Protein AF-A0A6I1R1Z0-F1 (afdb_monomer)

Secondary structure (DSSP, 8-state):
-HHHHHHHHHHHHHHHHHHHHHHHHHHHTS---HHHHHHHHHHHHHHHHHHHHHHHHHHHHHGGGBTTTB-HHHHHHHHHHHHHHHHHHHHHHHHHHHHHTS---GGGS---HHHHHHHHHHHHH-HHHHHHHH--SPPPHHHHT--TTHHHHHHHHHHHTTHHHHHHHHHTS-SSHHHHHHHHHHHHHHHHHHHHTTHHHHHHHHH--SHHHHHHHHHHHHHHHHHHHHHHHHHTT--S-HHHHHHHHHHHHTTSTT-

Sequence (259 aa):
MANRYILQLTQLASAYRAAEARVVGAFFAVPRQKKEHLRWLKAQGFKEYSAIKPILDALTQLYPSIDNGIDRHEYTELTDKLADETKHARLVMDLVQEISGKKITPRDLTWLPQDRKLAKVRAAYSKSYAGLLHGSEKVTSREIRRKDETLERAAITLTEGGGGALYQVCSRLKKRGMDAKIAGVFEEILRDEMEHKDSGARLLASLIEDDTSFRRAAQIVCEISGQRLRMRNEQFGFPLSEAEMKSLDKRARQSVTGL

Structure (mmCIF, N/CA/C/O backbone):
data_AF-A0A6I1R1Z0-F1
#
_entry.id   AF-A0A6I1R1Z0-F1
#
loop_
_atom_site.group_PDB
_atom_site.id
_atom_site.type_symbol
_atom_site.label_atom_id
_atom_site.label_alt_id
_atom_site.label_comp_id
_atom_site.label_asym_id
_atom_site.label_entity_id
_atom_site.label_seq_id
_atom_site.pdbx_PDB_ins_code
_atom_site.Cartn_x
_atom_site.Cartn_y
_atom_site.Cartn_z
_atom_site.occupancy
_atom_site.B_iso_or_equiv
_atom_site.auth_seq_id
_atom_site.auth_comp_id
_atom_site.auth_asym_id
_atom_site.auth_atom_id
_atom_site.pdbx_PDB_model_num
ATOM 1 N N . MET A 1 1 ? 5.342 -18.110 -24.586 1.00 50.94 1 MET A N 1
ATOM 2 C CA . MET A 1 1 ? 5.887 -18.382 -23.235 1.00 50.94 1 MET A CA 1
ATOM 3 C C . MET A 1 1 ? 5.619 -17.243 -22.247 1.00 50.94 1 MET A C 1
ATOM 5 O O . MET A 1 1 ? 5.171 -17.558 -21.153 1.00 50.94 1 MET A O 1
ATOM 9 N N . ALA A 1 2 ? 5.748 -15.963 -22.637 1.00 57.62 2 ALA A N 1
ATOM 10 C CA . ALA A 1 2 ? 5.468 -14.784 -21.790 1.00 57.62 2 ALA A CA 1
ATOM 11 C C . ALA A 1 2 ? 4.149 -14.837 -20.981 1.00 57.62 2 ALA A C 1
ATOM 13 O O . ALA A 1 2 ? 4.127 -14.496 -19.802 1.00 57.62 2 ALA A O 1
ATOM 14 N N . ASN A 1 3 ? 3.062 -15.360 -21.563 1.00 74.31 3 ASN A N 1
ATOM 15 C CA . ASN A 1 3 ? 1.767 -15.461 -20.876 1.00 74.31 3 ASN A CA 1
ATOM 16 C C . ASN A 1 3 ? 1.821 -16.357 -19.613 1.00 74.31 3 ASN A C 1
ATOM 18 O O . ASN A 1 3 ? 1.209 -16.044 -18.597 1.00 74.31 3 ASN A O 1
ATOM 22 N N . ARG A 1 4 ? 2.628 -17.431 -19.609 1.00 88.62 4 ARG A N 1
ATOM 23 C CA . ARG A 1 4 ? 2.736 -18.329 -18.444 1.00 88.62 4 ARG A CA 1
ATOM 24 C C . ARG A 1 4 ? 3.414 -17.649 -17.253 1.00 88.62 4 ARG A C 1
ATOM 26 O O . ARG A 1 4 ? 2.917 -17.772 -16.136 1.00 88.62 4 ARG A O 1
ATOM 33 N N . TYR A 1 5 ? 4.516 -16.936 -17.482 1.00 90.94 5 TYR A N 1
ATOM 34 C CA . TYR A 1 5 ? 5.259 -16.268 -16.411 1.00 90.94 5 TYR A CA 1
ATOM 35 C C . TYR A 1 5 ? 4.420 -15.195 -15.718 1.00 90.94 5 TYR A C 1
ATOM 37 O O . TYR A 1 5 ? 4.387 -15.122 -14.491 1.00 90.94 5 TYR A O 1
ATOM 45 N N . ILE A 1 6 ? 3.671 -14.406 -16.490 1.00 89.94 6 ILE A N 1
ATOM 46 C CA . ILE A 1 6 ? 2.805 -13.358 -15.939 1.00 89.94 6 ILE A CA 1
ATOM 47 C C . ILE A 1 6 ? 1.625 -13.939 -15.173 1.00 89.94 6 ILE A C 1
ATOM 49 O O . ILE A 1 6 ? 1.296 -13.432 -14.098 1.00 89.94 6 ILE A O 1
ATOM 53 N N . LEU A 1 7 ? 1.027 -15.030 -15.659 1.00 89.62 7 LEU A N 1
ATOM 54 C CA . LEU A 1 7 ? 0.000 -15.752 -14.909 1.00 89.62 7 LEU A CA 1
ATOM 55 C C . LEU A 1 7 ? 0.541 -16.239 -13.561 1.00 89.62 7 LEU A C 1
ATOM 57 O O . LEU A 1 7 ? -0.107 -16.032 -12.537 1.00 89.62 7 LEU A O 1
ATOM 61 N N . GLN A 1 8 ? 1.751 -16.803 -13.538 1.00 93.25 8 GLN A N 1
ATOM 62 C CA . GLN A 1 8 ? 2.404 -17.245 -12.306 1.00 93.25 8 GLN A CA 1
ATOM 63 C C . GLN A 1 8 ? 2.698 -16.076 -11.351 1.00 93.25 8 GLN A C 1
ATOM 65 O O . GLN A 1 8 ? 2.354 -16.149 -10.174 1.00 93.25 8 GLN A O 1
ATOM 70 N N . LEU A 1 9 ? 3.258 -14.962 -11.830 1.00 91.81 9 LEU A N 1
ATOM 71 C CA . LEU A 1 9 ? 3.506 -13.782 -10.989 1.00 91.81 9 LEU A CA 1
ATOM 72 C C . LEU A 1 9 ? 2.213 -13.165 -10.447 1.00 91.81 9 LEU A C 1
ATOM 74 O O . LEU A 1 9 ? 2.140 -12.778 -9.279 1.00 91.81 9 LEU A O 1
ATOM 78 N N . THR A 1 10 ? 1.166 -13.119 -11.267 1.00 89.88 10 THR A N 1
ATOM 79 C CA . THR A 1 10 ? -0.152 -12.625 -10.858 1.00 89.88 10 THR A CA 1
ATOM 80 C C . THR A 1 10 ? -0.787 -13.551 -9.825 1.00 89.88 10 THR A C 1
ATOM 82 O O . THR A 1 10 ? -1.379 -13.070 -8.855 1.00 89.88 10 THR A O 1
ATOM 85 N N . GLN A 1 11 ? -0.631 -14.869 -9.986 1.00 92.31 11 GLN A N 1
ATOM 86 C CA . GLN A 1 11 ? -1.062 -15.876 -9.018 1.00 92.31 11 GLN A CA 1
ATOM 87 C C . GLN A 1 11 ? -0.324 -15.718 -7.685 1.00 92.31 11 GLN A C 1
ATOM 89 O O . GLN A 1 11 ? -0.978 -15.671 -6.643 1.00 92.31 11 GLN A O 1
ATOM 94 N N . LEU A 1 12 ? 0.999 -15.542 -7.717 1.00 93.50 12 LEU A N 1
ATOM 95 C CA . LEU A 1 12 ? 1.820 -15.283 -6.535 1.00 93.50 12 LEU A CA 1
ATOM 96 C C . LEU A 1 12 ? 1.362 -14.017 -5.799 1.00 93.50 12 LEU A C 1
ATOM 98 O O . LEU A 1 12 ? 1.065 -14.057 -4.602 1.00 93.50 12 LEU A O 1
ATOM 102 N N . ALA A 1 13 ? 1.226 -12.900 -6.519 1.00 91.56 13 ALA A N 1
ATOM 103 C CA . ALA A 1 13 ? 0.734 -11.645 -5.956 1.00 91.56 13 ALA A CA 1
ATOM 104 C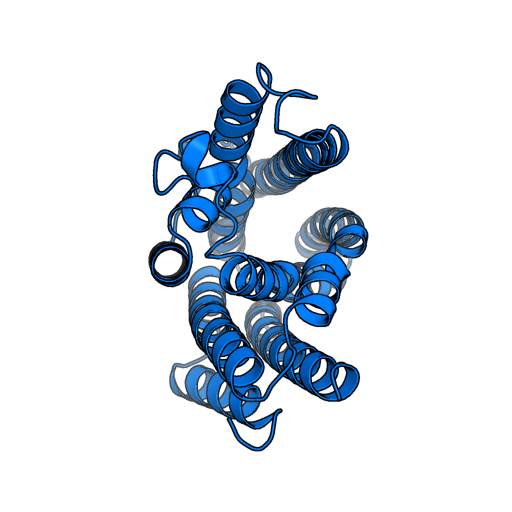 C . ALA A 1 13 ? -0.690 -11.799 -5.387 1.00 91.56 13 ALA A C 1
ATOM 106 O O . ALA A 1 13 ? -1.009 -11.252 -4.330 1.00 91.56 13 ALA A O 1
ATOM 107 N N . SER A 1 14 ? -1.550 -12.580 -6.048 1.00 91.25 14 SER A N 1
ATOM 108 C CA . SER A 1 14 ? -2.904 -12.882 -5.575 1.00 91.25 14 SER A CA 1
ATOM 109 C C . SER A 1 14 ? -2.908 -13.708 -4.288 1.00 91.25 14 SER A C 1
ATOM 111 O O . SER A 1 14 ? -3.676 -13.414 -3.371 1.00 91.25 14 SER A O 1
ATOM 113 N N . ALA A 1 15 ? -2.019 -14.695 -4.172 1.00 94.56 15 ALA A N 1
ATOM 114 C CA . ALA A 1 15 ? -1.889 -15.507 -2.969 1.00 94.56 15 ALA A CA 1
ATOM 115 C C . ALA A 1 15 ? -1.450 -14.661 -1.761 1.00 94.56 15 ALA A C 1
ATOM 117 O O . ALA A 1 15 ? -2.007 -14.798 -0.669 1.00 94.56 15 ALA A O 1
ATOM 118 N N . TYR A 1 16 ? -0.531 -13.714 -1.968 1.00 95.12 16 TYR A N 1
ATOM 119 C CA . TYR A 1 16 ? -0.166 -12.739 -0.940 1.00 95.12 16 TYR A CA 1
ATOM 120 C C . TYR A 1 16 ? -1.303 -11.770 -0.595 1.00 95.12 16 TYR A C 1
ATOM 122 O O . TYR A 1 16 ? -1.525 -11.495 0.584 1.00 95.12 16 TYR A O 1
ATOM 130 N N . ARG A 1 17 ? -2.088 -11.310 -1.580 1.00 92.00 17 ARG A N 1
ATOM 131 C CA . ARG A 1 17 ? -3.303 -10.514 -1.319 1.00 92.00 17 ARG A CA 1
ATOM 132 C C . ARG A 1 17 ? -4.306 -11.272 -0.454 1.00 92.00 17 ARG A C 1
ATOM 134 O O . ARG A 1 17 ? -4.851 -10.704 0.489 1.00 92.00 17 ARG A O 1
ATOM 141 N N . ALA A 1 18 ? -4.518 -12.558 -0.724 1.00 94.12 18 ALA A N 1
ATOM 142 C CA . ALA A 1 18 ? -5.378 -13.403 0.099 1.00 94.12 18 ALA A CA 1
ATOM 143 C C . ALA A 1 18 ? -4.826 -13.568 1.528 1.00 94.12 18 ALA A C 1
ATOM 145 O O . ALA A 1 18 ? -5.594 -13.561 2.492 1.00 94.12 18 ALA A O 1
ATOM 146 N N . ALA A 1 19 ? -3.502 -13.664 1.687 1.00 96.12 19 ALA A N 1
ATOM 147 C CA . ALA A 1 19 ? -2.863 -13.686 3.000 1.00 96.12 19 ALA A CA 1
ATOM 148 C C . ALA A 1 19 ? -3.053 -12.369 3.773 1.00 96.12 19 ALA A C 1
ATOM 150 O O . ALA A 1 19 ? -3.416 -12.407 4.949 1.00 96.12 19 ALA A O 1
ATOM 151 N N . GLU A 1 20 ? -2.886 -11.211 3.125 1.00 95.75 20 GLU A N 1
ATOM 152 C CA . GLU A 1 20 ? -3.187 -9.908 3.735 1.00 95.75 20 GLU A CA 1
ATOM 153 C C . GLU A 1 20 ? -4.663 -9.805 4.135 1.00 95.75 20 GLU A C 1
ATOM 155 O O . GLU A 1 20 ? -4.965 -9.386 5.252 1.00 95.75 20 GLU A O 1
ATOM 160 N N . ALA A 1 21 ? -5.586 -10.246 3.276 1.00 95.62 21 ALA A N 1
ATOM 161 C CA . ALA A 1 21 ? -7.015 -10.240 3.581 1.00 95.62 21 ALA A CA 1
ATOM 162 C C . ALA A 1 21 ? -7.342 -11.066 4.835 1.00 95.62 21 ALA A C 1
ATOM 164 O O . ALA A 1 21 ? -8.212 -10.677 5.612 1.00 95.62 21 ALA A O 1
ATOM 165 N N . ARG A 1 22 ? -6.616 -12.166 5.089 1.00 97.31 22 ARG A N 1
ATOM 166 C CA . ARG A 1 22 ? -6.766 -12.945 6.329 1.00 97.31 22 ARG A CA 1
ATOM 167 C C . ARG A 1 22 ? -6.326 -12.181 7.573 1.00 97.31 22 ARG A C 1
ATOM 169 O O . ARG A 1 22 ? -6.989 -12.304 8.597 1.00 97.31 22 ARG A O 1
ATOM 176 N N . VAL A 1 23 ? -5.258 -11.388 7.491 1.00 97.56 23 VAL A N 1
ATOM 177 C CA . VAL A 1 23 ? -4.824 -10.518 8.597 1.00 97.56 23 VAL A CA 1
ATOM 178 C C . VAL A 1 23 ? -5.903 -9.483 8.912 1.00 97.56 23 VAL A C 1
ATOM 180 O O . VAL A 1 23 ? -6.312 -9.342 10.063 1.00 97.56 23 VAL A O 1
ATOM 183 N N . VAL A 1 24 ? -6.397 -8.785 7.884 1.00 96.75 24 VAL A N 1
ATOM 184 C CA . VAL A 1 24 ? -7.434 -7.755 8.049 1.00 96.75 24 VAL A CA 1
ATOM 185 C C . VAL A 1 24 ? -8.727 -8.383 8.572 1.00 96.75 24 VAL A C 1
ATOM 187 O O . VAL A 1 24 ? -9.306 -7.898 9.540 1.00 96.75 24 VAL A O 1
ATOM 190 N N . GLY A 1 25 ? -9.145 -9.513 7.999 1.00 96.75 25 GLY A N 1
ATOM 191 C CA . GLY A 1 25 ? -10.322 -10.258 8.440 1.00 96.75 25 GLY A CA 1
ATOM 192 C C . GLY A 1 25 ? -10.234 -10.703 9.901 1.00 96.75 25 GLY A C 1
ATOM 193 O O . GLY A 1 25 ? -11.203 -10.547 10.636 1.00 96.75 25 GLY A O 1
ATOM 194 N N . ALA A 1 26 ? -9.071 -11.177 10.358 1.00 97.69 26 ALA A N 1
ATOM 195 C CA . ALA A 1 26 ? -8.864 -11.564 11.755 1.00 97.69 26 ALA A CA 1
ATOM 196 C C . ALA A 1 26 ? -9.005 -10.383 12.731 1.00 97.69 26 ALA A C 1
ATOM 198 O O . ALA A 1 26 ? -9.503 -10.553 13.844 1.00 97.69 26 ALA A O 1
ATOM 199 N N . PHE A 1 27 ? -8.629 -9.168 12.318 1.00 97.12 27 PHE A N 1
ATOM 200 C CA . PHE A 1 27 ? -8.877 -7.977 13.127 1.00 97.12 27 PHE A CA 1
ATOM 201 C C . PHE A 1 27 ? -10.377 -7.708 13.302 1.00 97.12 27 PHE A C 1
ATOM 203 O O . PHE A 1 27 ? -10.825 -7.541 14.435 1.00 97.12 27 PHE A O 1
ATOM 210 N N . PHE A 1 28 ? -11.146 -7.713 12.210 1.00 96.00 28 PHE A N 1
ATOM 211 C CA . PHE A 1 28 ? -12.586 -7.411 12.219 1.00 96.00 28 PHE A CA 1
ATOM 212 C C . PHE A 1 28 ? -13.483 -8.590 12.638 1.00 96.00 28 PHE A C 1
ATOM 214 O O . PHE A 1 28 ? -14.689 -8.415 12.799 1.00 96.00 28 PHE A O 1
ATOM 221 N N . ALA A 1 29 ? -12.923 -9.787 12.838 1.00 95.69 29 ALA A N 1
ATOM 222 C CA . ALA A 1 29 ? -13.666 -10.963 13.297 1.00 95.69 29 ALA A CA 1
ATOM 223 C C . ALA A 1 29 ? -14.165 -10.845 14.749 1.00 95.69 29 ALA A C 1
ATOM 225 O O . ALA A 1 29 ? -15.071 -11.574 15.151 1.00 95.69 29 ALA A O 1
ATOM 226 N N . VAL A 1 30 ? -13.588 -9.934 15.534 1.00 93.12 30 VAL A N 1
ATOM 227 C CA . VAL A 1 30 ? -13.972 -9.669 16.924 1.00 93.12 30 VAL A CA 1
ATOM 228 C C . VAL A 1 30 ? -14.274 -8.181 17.115 1.00 93.12 30 VAL A C 1
ATOM 230 O O . VAL A 1 30 ? -13.727 -7.358 16.379 1.00 93.12 30 VAL A O 1
ATOM 233 N N . PRO A 1 31 ? -15.113 -7.801 18.095 1.00 91.50 31 PRO A N 1
ATOM 234 C CA . PRO A 1 31 ? -15.331 -6.398 18.429 1.00 91.50 31 PRO A CA 1
ATOM 235 C C . PRO A 1 31 ? -14.023 -5.696 18.806 1.00 91.50 31 PRO A C 1
ATOM 237 O O . PRO A 1 31 ? -13.202 -6.245 19.543 1.00 91.50 31 PRO A O 1
ATOM 240 N N . ARG A 1 32 ? -13.848 -4.463 18.328 1.00 93.56 32 ARG A N 1
ATOM 241 C CA . ARG A 1 32 ? -12.641 -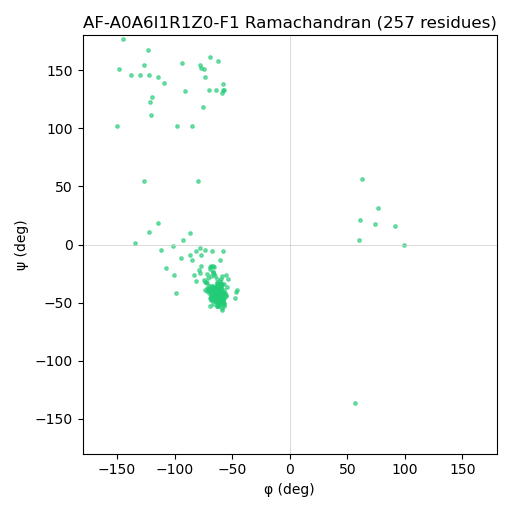3.660 18.547 1.00 93.56 32 ARG A CA 1
ATOM 242 C C . ARG A 1 32 ? -12.974 -2.343 19.218 1.00 93.56 32 ARG A C 1
ATOM 244 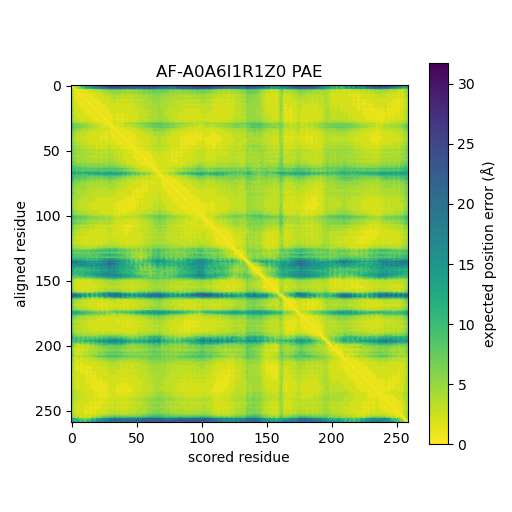O O . ARG A 1 32 ? -14.018 -1.735 18.987 1.00 93.56 32 ARG A O 1
ATOM 251 N N . GLN A 1 33 ? -12.062 -1.885 20.062 1.00 93.75 33 GLN A N 1
ATOM 252 C CA . GLN A 1 33 ? -12.173 -0.585 20.699 1.00 93.75 33 GLN A CA 1
ATOM 253 C C . GLN A 1 33 ? -11.794 0.520 19.712 1.00 93.75 33 GLN A C 1
ATOM 255 O O . GLN A 1 33 ? -10.910 0.366 18.868 1.00 93.75 33 GLN A O 1
ATOM 260 N N . LYS A 1 34 ? -12.373 1.708 19.902 1.00 94.94 34 LYS A N 1
ATOM 261 C CA . LYS A 1 34 ? -12.040 2.922 19.138 1.00 94.94 34 LYS A CA 1
ATOM 262 C C . LYS A 1 34 ? -10.525 3.165 19.015 1.00 94.94 34 LYS A C 1
ATOM 264 O O . LYS A 1 34 ? -10.045 3.521 17.943 1.00 94.94 34 LYS A O 1
ATOM 269 N N . LYS A 1 35 ? -9.758 2.947 20.091 1.00 96.06 35 LYS A N 1
ATOM 270 C CA . LYS A 1 35 ? -8.293 3.129 20.096 1.00 96.06 35 LYS A CA 1
ATOM 271 C C . LYS A 1 35 ? -7.562 2.178 19.137 1.00 96.06 35 LYS A C 1
ATOM 273 O O . LYS A 1 35 ? -6.551 2.561 18.557 1.00 96.06 35 LYS A O 1
ATOM 278 N N . GLU A 1 36 ? -8.080 0.964 18.958 1.00 96.38 36 GLU A N 1
ATOM 279 C CA . GLU A 1 36 ? -7.510 -0.030 18.046 1.00 96.38 36 GLU A CA 1
ATOM 280 C C . GLU A 1 36 ? -7.760 0.378 16.593 1.00 96.38 36 GLU A C 1
ATOM 282 O O . GLU A 1 36 ? -6.841 0.303 15.781 1.00 96.38 36 GLU A O 1
ATOM 287 N N . HIS A 1 37 ? -8.950 0.909 16.283 1.00 96.94 37 HIS A N 1
ATOM 288 C CA . HIS A 1 37 ? -9.226 1.471 14.959 1.00 96.94 37 HIS A CA 1
ATOM 289 C C . HIS A 1 37 ? -8.332 2.670 14.639 1.00 96.94 37 HIS A C 1
ATOM 291 O O . HIS A 1 37 ? -7.725 2.737 13.573 1.00 96.94 37 HIS A O 1
ATOM 297 N N . LEU A 1 38 ? -8.186 3.594 15.592 1.00 97.75 38 LEU A N 1
ATOM 298 C CA . LEU A 1 38 ? -7.332 4.768 15.417 1.00 97.75 38 LEU A CA 1
ATOM 299 C C . LEU A 1 38 ? -5.864 4.399 15.165 1.00 97.75 38 LEU A C 1
ATOM 301 O O . LEU A 1 38 ? -5.207 5.078 14.382 1.00 97.75 38 LEU A O 1
ATOM 305 N N . ARG A 1 39 ? -5.346 3.330 15.786 1.00 97.69 39 ARG A N 1
ATOM 306 C CA . ARG A 1 39 ? -3.966 2.866 15.562 1.00 97.69 39 ARG A CA 1
ATOM 307 C C . ARG A 1 39 ? -3.718 2.531 14.092 1.00 97.69 39 ARG A C 1
ATOM 309 O O . ARG A 1 39 ? -2.790 3.071 13.493 1.00 97.69 39 ARG A O 1
ATOM 316 N N . TRP A 1 40 ? -4.519 1.634 13.521 1.00 97.62 40 TRP A N 1
ATOM 317 C CA . TRP A 1 40 ? -4.269 1.154 12.162 1.00 97.62 40 TRP A CA 1
ATOM 318 C C . TRP A 1 40 ? -4.626 2.207 11.109 1.00 97.62 40 TRP A C 1
ATOM 320 O O . TRP A 1 40 ? -3.943 2.284 10.088 1.00 97.62 40 TRP A O 1
ATOM 330 N N . LEU A 1 41 ? -5.634 3.051 11.373 1.00 97.88 41 LEU A N 1
ATOM 331 C CA . LEU A 1 41 ? -6.014 4.162 10.498 1.00 97.88 41 LEU A CA 1
ATOM 332 C C . LEU A 1 41 ? -4.938 5.248 10.450 1.00 97.88 41 LEU A C 1
ATOM 334 O O . LEU A 1 41 ? -4.620 5.727 9.372 1.00 97.88 41 LEU A O 1
ATOM 338 N N . LYS A 1 42 ? -4.310 5.597 11.581 1.00 98.19 42 LYS A N 1
ATOM 339 C CA . LYS A 1 42 ? -3.163 6.525 11.596 1.00 98.19 42 LYS A CA 1
ATOM 340 C C . LYS A 1 42 ? -1.964 5.987 10.826 1.00 98.19 42 LYS A C 1
ATOM 342 O O . LYS A 1 42 ? -1.240 6.759 10.202 1.00 98.19 42 LYS A O 1
ATOM 347 N N . ALA A 1 43 ? -1.744 4.676 10.885 1.00 96.88 43 ALA A N 1
ATOM 348 C CA . ALA A 1 43 ? -0.713 4.026 10.091 1.00 96.88 43 ALA A CA 1
ATOM 349 C C . ALA A 1 43 ? -1.078 3.976 8.601 1.00 96.88 43 ALA A C 1
ATOM 351 O O . ALA A 1 43 ? -0.216 4.204 7.764 1.00 96.88 43 ALA A O 1
ATOM 352 N N . GLN A 1 44 ? -2.350 3.743 8.258 1.00 96.06 44 GLN A N 1
ATOM 353 C CA . GLN A 1 44 ? -2.795 3.809 6.866 1.00 96.06 44 GLN A CA 1
ATOM 354 C C . GLN A 1 44 ? -2.682 5.234 6.321 1.00 96.06 44 GLN A C 1
ATOM 356 O O . GLN A 1 44 ? -2.131 5.418 5.247 1.00 96.06 44 GLN A O 1
ATOM 361 N N . GLY A 1 45 ? -3.111 6.236 7.090 1.00 95.62 45 GLY A N 1
ATOM 362 C CA . GLY A 1 45 ? -3.015 7.640 6.705 1.00 95.62 45 GLY A CA 1
ATOM 363 C C . GLY A 1 45 ? -1.571 8.093 6.512 1.00 95.62 45 GLY A C 1
ATOM 364 O O . GLY A 1 45 ? -1.312 8.871 5.604 1.00 95.62 45 GLY A O 1
ATOM 365 N N . PHE A 1 46 ? -0.619 7.575 7.305 1.00 94.69 46 PHE A N 1
ATOM 366 C CA . PHE A 1 46 ? 0.805 7.821 7.058 1.00 94.69 46 PHE A CA 1
ATOM 367 C C . PHE A 1 46 ? 1.211 7.378 5.652 1.00 94.69 46 PHE A C 1
ATOM 369 O O . PHE A 1 46 ? 1.897 8.129 4.973 1.00 94.69 46 PHE A O 1
ATOM 376 N N . LYS A 1 47 ? 0.783 6.188 5.223 1.00 91.25 47 LYS A N 1
ATOM 377 C CA . LYS A 1 47 ? 1.176 5.620 3.931 1.00 91.25 47 LYS A CA 1
ATOM 378 C C . LYS A 1 47 ? 0.684 6.479 2.771 1.00 91.25 47 LYS A C 1
ATOM 380 O O . LYS A 1 47 ? 1.531 6.941 2.014 1.00 91.25 47 LYS A O 1
ATOM 385 N N . GLU A 1 48 ? -0.614 6.787 2.734 1.00 91.94 48 GLU A N 1
ATOM 386 C CA . GLU A 1 48 ? -1.185 7.614 1.656 1.00 91.94 48 GLU A CA 1
ATOM 387 C C . GLU A 1 48 ? -0.569 9.027 1.673 1.00 91.94 48 GLU A C 1
ATOM 389 O O . GLU A 1 48 ? -0.220 9.601 0.648 1.00 91.94 48 GLU A O 1
ATOM 394 N N . TYR A 1 49 ? -0.349 9.599 2.865 1.00 93.62 49 TYR A N 1
ATOM 395 C CA . TYR A 1 49 ? 0.239 10.936 2.983 1.00 93.62 49 TYR A CA 1
ATOM 396 C C . TYR A 1 49 ? 1.724 10.976 2.583 1.00 93.62 49 TYR A C 1
ATOM 398 O O . TYR A 1 49 ? 2.203 11.972 2.036 1.00 93.62 49 TYR A O 1
ATOM 406 N N . SER A 1 50 ? 2.483 9.920 2.884 1.00 90.50 50 SER A N 1
ATOM 407 C CA . SER A 1 50 ? 3.942 9.901 2.721 1.00 90.50 50 SER A CA 1
ATOM 408 C C . SER A 1 50 ? 4.401 9.968 1.263 1.00 90.50 50 SER A C 1
ATOM 410 O O . SER A 1 50 ? 5.508 10.449 1.013 1.00 90.50 50 SER A O 1
ATOM 412 N N . ALA A 1 51 ? 3.548 9.567 0.316 1.00 87.88 51 ALA A N 1
ATOM 413 C CA . ALA A 1 51 ? 3.821 9.624 -1.117 1.00 87.88 51 ALA A CA 1
ATOM 414 C C . ALA A 1 51 ? 3.666 11.040 -1.712 1.00 87.88 51 ALA A C 1
ATOM 416 O O . ALA A 1 51 ? 4.329 11.373 -2.694 1.00 87.88 51 ALA A O 1
ATOM 417 N N . ILE A 1 52 ? 2.865 11.917 -1.088 1.00 91.88 52 ILE A N 1
ATOM 418 C CA . ILE A 1 52 ? 2.505 13.239 -1.637 1.00 91.88 52 ILE A CA 1
ATOM 419 C C . ILE A 1 52 ? 3.740 14.111 -1.890 1.00 91.88 52 ILE A C 1
ATOM 421 O O . ILE A 1 52 ? 3.947 14.610 -2.996 1.00 91.88 52 ILE A O 1
ATOM 425 N N . LYS A 1 53 ? 4.581 14.318 -0.865 1.00 91.06 53 LYS A N 1
ATOM 426 C CA . LYS A 1 53 ? 5.742 15.213 -0.989 1.00 91.06 53 LYS A CA 1
ATOM 427 C C . LYS A 1 53 ? 6.763 14.697 -2.020 1.00 91.06 53 LYS A C 1
ATOM 429 O O . LYS A 1 53 ? 7.182 15.499 -2.852 1.00 91.06 53 LYS A O 1
ATOM 434 N N . PRO A 1 54 ? 7.174 13.416 -2.006 1.00 89.06 54 PRO A N 1
ATOM 435 C CA . PRO A 1 54 ? 8.081 12.883 -3.022 1.00 89.06 54 PRO A CA 1
ATOM 436 C C . PRO A 1 54 ? 7.557 13.030 -4.451 1.00 89.06 54 PRO A C 1
ATOM 438 O O . PRO A 1 54 ? 8.324 13.408 -5.334 1.00 89.06 54 PRO A O 1
ATOM 441 N N . ILE A 1 55 ? 6.263 12.779 -4.674 1.00 89.31 55 ILE A N 1
ATOM 442 C CA . ILE A 1 55 ? 5.637 12.946 -5.990 1.00 89.31 55 ILE A CA 1
ATOM 443 C C . ILE A 1 55 ? 5.665 14.420 -6.414 1.00 89.31 55 ILE A C 1
ATOM 445 O O . ILE A 1 55 ? 6.067 14.729 -7.534 1.00 89.31 55 ILE A O 1
ATOM 449 N N . LEU A 1 56 ? 5.317 15.343 -5.513 1.00 92.19 56 LEU A N 1
ATOM 450 C CA . LEU A 1 56 ? 5.375 16.782 -5.779 1.00 92.19 56 LEU A CA 1
ATOM 451 C C . LEU A 1 56 ? 6.801 17.258 -6.116 1.00 92.19 56 LEU A C 1
ATOM 453 O O . LEU A 1 56 ? 7.005 18.015 -7.070 1.00 92.19 56 LEU A O 1
ATOM 457 N N . ASP A 1 57 ? 7.796 16.801 -5.352 1.00 89.75 57 ASP A N 1
ATOM 458 C CA . ASP A 1 57 ? 9.205 17.109 -5.602 1.00 89.75 57 ASP A CA 1
ATOM 459 C C . ASP A 1 57 ? 9.642 16.568 -6.977 1.00 89.75 57 ASP A C 1
ATOM 461 O O . ASP A 1 57 ? 10.350 17.256 -7.716 1.00 89.75 57 ASP A O 1
ATOM 465 N N . ALA A 1 58 ? 9.207 15.357 -7.341 1.00 86.38 58 ALA A N 1
ATOM 466 C CA . ALA A 1 58 ? 9.488 14.753 -8.639 1.00 86.38 58 ALA A CA 1
ATOM 467 C C . ALA A 1 58 ? 8.846 15.545 -9.787 1.00 86.38 58 ALA A C 1
ATOM 469 O O . ALA A 1 58 ? 9.549 15.921 -10.722 1.00 86.38 58 ALA A O 1
ATOM 470 N N . LEU A 1 59 ? 7.560 15.895 -9.693 1.00 90.75 59 LEU A N 1
ATOM 471 C CA . LEU A 1 59 ? 6.868 16.724 -10.689 1.00 90.75 59 LEU A CA 1
ATOM 472 C C . LEU A 1 59 ? 7.571 18.067 -10.908 1.00 90.75 59 LEU A C 1
ATOM 474 O O . LEU A 1 59 ? 7.750 18.497 -12.048 1.00 90.75 59 LEU A O 1
ATOM 478 N N . THR A 1 60 ? 8.032 18.697 -9.826 1.00 91.38 60 THR A N 1
ATOM 479 C CA . THR A 1 60 ? 8.786 19.957 -9.888 1.00 91.38 60 THR A CA 1
ATOM 480 C C . THR A 1 60 ? 10.109 19.783 -10.640 1.00 91.38 60 THR A C 1
ATOM 482 O O . THR A 1 60 ? 10.476 20.619 -11.462 1.00 91.38 60 THR A O 1
ATOM 485 N N . GLN A 1 61 ? 10.828 18.686 -10.388 1.00 88.06 61 GLN A N 1
ATOM 486 C CA . GLN A 1 61 ? 12.106 18.400 -11.047 1.00 88.06 61 GLN A CA 1
ATOM 487 C C . GLN A 1 61 ? 11.960 17.988 -12.517 1.00 88.06 61 GLN A C 1
ATOM 489 O O . GLN A 1 61 ? 12.865 18.248 -13.310 1.00 88.06 61 GLN A O 1
ATOM 494 N N . LEU A 1 62 ? 10.869 17.308 -12.879 1.00 86.81 62 LEU A N 1
ATOM 495 C CA . LEU A 1 62 ? 10.640 16.813 -14.239 1.00 86.81 62 LEU A CA 1
ATOM 496 C C . LEU A 1 62 ? 10.057 17.877 -15.171 1.00 86.81 62 LEU A C 1
ATOM 498 O O . LEU A 1 62 ? 10.307 17.809 -16.373 1.00 86.81 62 LEU A O 1
ATOM 502 N N . TYR A 1 63 ? 9.342 18.867 -14.627 1.00 91.94 63 TYR A N 1
ATOM 503 C CA . TYR A 1 63 ? 8.664 19.916 -15.394 1.00 91.94 63 TYR A CA 1
ATOM 504 C C . TYR A 1 63 ? 9.535 20.577 -16.485 1.00 91.94 63 TYR A C 1
ATOM 506 O O . TYR A 1 63 ? 9.080 20.651 -17.625 1.00 91.94 63 TYR A O 1
ATOM 514 N N . PRO A 1 64 ? 10.806 20.970 -16.234 1.00 91.12 64 PRO A N 1
ATOM 515 C CA . PRO A 1 64 ? 11.644 21.600 -17.262 1.00 91.12 64 PRO A CA 1
ATOM 516 C C . PRO A 1 64 ? 12.040 20.682 -18.428 1.00 91.12 64 PRO A C 1
ATOM 518 O O . PRO A 1 64 ? 12.738 21.116 -19.339 1.00 91.12 64 PRO A O 1
ATOM 521 N N . SER A 1 65 ? 11.700 19.395 -18.376 1.00 88.25 65 SER A N 1
ATOM 522 C CA . SER A 1 65 ? 12.112 18.392 -19.362 1.00 88.25 65 SER A CA 1
ATOM 523 C C . SER A 1 65 ? 10.954 17.672 -20.039 1.00 88.25 65 SER A C 1
ATOM 525 O O . SER A 1 65 ? 11.191 16.688 -20.740 1.00 88.25 65 SER A O 1
ATOM 527 N N . ILE A 1 66 ? 9.727 18.157 -19.852 1.00 89.38 66 ILE A N 1
ATOM 528 C CA . ILE A 1 66 ? 8.581 17.723 -20.653 1.00 89.38 66 ILE A CA 1
ATOM 529 C C . ILE A 1 66 ? 8.908 17.977 -22.131 1.00 89.38 66 ILE A C 1
ATOM 531 O O . ILE A 1 66 ? 9.461 19.023 -22.473 1.00 89.38 66 ILE A O 1
ATOM 535 N N . ASP A 1 67 ? 8.655 16.976 -22.976 1.00 88.25 67 ASP A N 1
ATOM 536 C CA . ASP A 1 67 ? 9.019 16.927 -24.402 1.00 88.25 67 ASP A CA 1
ATOM 537 C C . ASP A 1 67 ? 10.539 17.023 -24.689 1.00 88.25 67 ASP A C 1
ATOM 539 O O . ASP A 1 67 ? 10.968 16.987 -25.838 1.00 88.25 67 ASP A O 1
ATOM 543 N N . ASN A 1 68 ? 11.377 17.061 -23.648 1.00 85.44 68 ASN A N 1
ATOM 544 C CA . ASN A 1 68 ? 12.841 17.096 -23.709 1.00 85.44 68 ASN A CA 1
ATOM 545 C C . ASN A 1 68 ? 13.437 15.966 -22.848 1.00 85.44 68 ASN A C 1
ATOM 547 O O . ASN A 1 68 ? 14.251 16.175 -21.939 1.00 85.44 68 ASN A O 1
ATOM 551 N N . GLY A 1 69 ? 12.990 14.740 -23.129 1.00 79.75 69 GLY A N 1
ATOM 552 C CA . GLY A 1 69 ? 13.443 13.511 -22.472 1.00 79.75 69 GLY A CA 1
ATOM 553 C C . GLY A 1 69 ? 12.534 12.983 -21.358 1.00 79.75 69 GLY A C 1
ATOM 554 O O . GLY A 1 69 ? 12.869 11.947 -20.788 1.00 79.75 69 GLY A O 1
ATOM 555 N N . ILE A 1 70 ? 11.423 13.664 -21.055 1.00 82.50 70 ILE A N 1
ATOM 556 C CA . ILE A 1 70 ? 10.274 13.122 -20.313 1.00 82.50 70 ILE A CA 1
ATOM 557 C C . ILE A 1 70 ? 9.051 13.205 -21.216 1.00 82.50 70 ILE A C 1
ATOM 559 O O . ILE A 1 70 ? 8.750 14.272 -21.757 1.00 82.50 70 ILE A O 1
ATOM 563 N N . ASP A 1 71 ? 8.368 12.078 -21.380 1.00 86.19 71 ASP A N 1
ATOM 564 C CA . ASP A 1 71 ? 7.142 12.020 -22.163 1.00 86.19 71 ASP A CA 1
ATOM 565 C C . ASP A 1 71 ? 5.978 12.677 -21.400 1.00 86.19 71 ASP A C 1
ATOM 567 O O . ASP A 1 71 ? 5.880 12.594 -20.172 1.00 86.19 71 ASP A O 1
ATOM 571 N N . ARG A 1 72 ? 5.083 13.353 -22.127 1.00 90.00 72 ARG A N 1
ATOM 572 C CA . ARG A 1 72 ? 3.919 14.020 -21.526 1.00 90.00 72 ARG A CA 1
ATOM 573 C C . ARG A 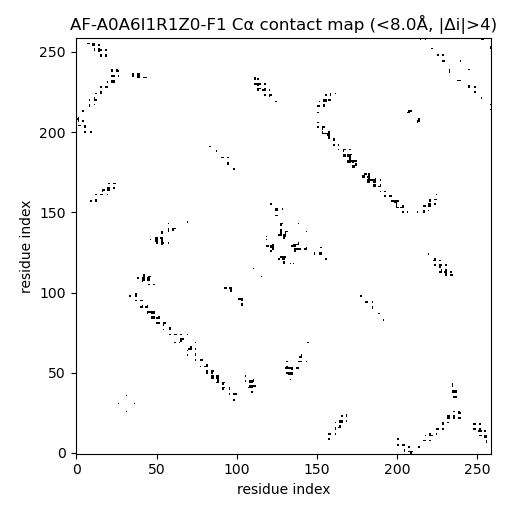1 72 ? 2.988 13.044 -20.805 1.00 90.00 72 ARG A C 1
ATOM 575 O O . ARG A 1 72 ? 2.430 13.418 -19.782 1.00 90.00 72 ARG A O 1
ATOM 582 N N . HIS A 1 73 ? 2.860 11.808 -21.288 1.00 87.00 73 HIS A N 1
ATOM 583 C CA . HIS A 1 73 ? 2.058 10.769 -20.650 1.00 87.00 73 HIS A CA 1
ATOM 584 C C . HIS A 1 73 ? 2.683 10.322 -19.327 1.00 87.00 73 HIS A C 1
ATOM 586 O O . HIS A 1 73 ? 1.969 10.238 -18.335 1.00 87.00 73 HIS A O 1
ATOM 592 N N . GLU A 1 74 ? 4.009 10.151 -19.265 1.00 80.88 74 GLU A N 1
ATOM 593 C CA . GLU A 1 74 ? 4.714 9.841 -18.008 1.00 80.88 74 GLU A CA 1
ATOM 594 C C . GLU A 1 74 ? 4.528 10.956 -16.962 1.00 80.88 74 GLU A C 1
ATOM 596 O O . GLU A 1 74 ? 4.373 10.687 -15.768 1.00 80.88 74 GLU A O 1
ATOM 601 N N . TYR A 1 75 ? 4.520 12.222 -17.396 1.00 88.00 75 TYR A N 1
ATOM 602 C CA . TYR A 1 75 ? 4.241 13.350 -16.505 1.00 88.00 75 TYR A CA 1
ATOM 603 C C . TYR A 1 75 ? 2.780 13.358 -16.031 1.00 88.00 75 TYR A C 1
ATOM 605 O O . TYR A 1 75 ? 2.534 13.551 -14.840 1.00 88.00 75 TYR A O 1
ATOM 613 N N . THR A 1 76 ? 1.823 13.112 -16.935 1.00 90.00 76 THR A N 1
ATOM 614 C CA . THR A 1 76 ? 0.391 13.017 -16.607 1.00 90.00 76 THR A CA 1
ATOM 615 C C . THR A 1 76 ? 0.105 11.888 -15.615 1.00 90.00 76 THR A C 1
ATOM 617 O O . THR A 1 76 ? -0.560 12.121 -14.609 1.00 90.00 76 THR A O 1
ATOM 620 N N . GLU A 1 77 ? 0.678 10.701 -15.814 1.00 85.81 77 GLU A N 1
ATOM 621 C CA . GLU A 1 77 ? 0.527 9.579 -14.877 1.00 85.81 77 GLU A CA 1
ATOM 622 C C . GLU A 1 77 ? 1.000 9.950 -13.461 1.00 85.81 77 GLU A C 1
ATOM 624 O O . GLU A 1 77 ? 0.372 9.591 -12.463 1.00 85.81 77 GLU A O 1
ATOM 629 N N . LEU A 1 78 ? 2.092 10.715 -13.351 1.00 86.81 78 LEU A N 1
ATOM 630 C CA . LEU A 1 78 ? 2.594 11.175 -12.059 1.00 86.81 78 LEU A CA 1
ATOM 631 C C . LEU A 1 78 ? 1.696 12.255 -11.428 1.00 86.81 78 LEU A C 1
ATOM 633 O O . LEU A 1 78 ? 1.566 12.289 -10.201 1.00 86.81 78 LEU A O 1
ATOM 637 N N . THR A 1 79 ? 1.062 13.119 -12.232 1.00 91.81 79 THR A N 1
ATOM 638 C CA . THR A 1 79 ? 0.067 14.082 -11.726 1.00 91.81 79 THR A CA 1
ATOM 639 C C . THR A 1 79 ? -1.210 13.402 -11.249 1.00 91.81 79 THR A C 1
ATOM 641 O O . THR A 1 79 ? -1.726 13.780 -10.197 1.00 91.81 79 THR A O 1
ATOM 644 N N . ASP A 1 80 ? -1.676 12.371 -11.954 1.00 90.88 80 ASP A N 1
ATOM 645 C CA . ASP A 1 80 ? -2.850 11.591 -11.555 1.00 90.88 80 ASP A CA 1
ATOM 646 C C . ASP A 1 80 ? -2.566 10.857 -10.242 1.00 90.88 80 ASP A C 1
ATOM 648 O O . ASP A 1 80 ? -3.333 10.961 -9.284 1.00 90.88 80 ASP A O 1
ATOM 652 N N . LYS A 1 81 ? -1.376 10.251 -10.125 1.00 88.12 81 LYS A N 1
ATOM 653 C CA . LYS A 1 81 ? -0.933 9.640 -8.868 1.00 88.12 81 LYS A CA 1
ATOM 654 C C . LYS A 1 81 ? -0.880 10.648 -7.715 1.00 88.12 81 LYS A C 1
ATOM 656 O O . LYS A 1 81 ? -1.282 10.317 -6.605 1.00 88.12 81 LYS A O 1
ATOM 661 N N . LEU A 1 82 ? -0.421 11.886 -7.941 1.00 92.69 82 LEU A N 1
ATOM 662 C CA . LEU A 1 82 ? -0.458 12.925 -6.899 1.00 92.69 82 LEU A CA 1
ATOM 663 C C . LEU A 1 82 ? -1.892 13.204 -6.432 1.00 92.69 82 LEU A C 1
ATOM 665 O O . LEU A 1 82 ? -2.122 13.372 -5.230 1.00 92.69 82 LEU A O 1
ATOM 669 N N . ALA A 1 83 ? -2.833 13.296 -7.374 1.00 93.56 83 ALA A N 1
ATOM 670 C CA . ALA A 1 83 ? -4.232 13.564 -7.076 1.00 93.56 83 ALA A CA 1
ATOM 671 C C . ALA A 1 83 ? -4.847 12.430 -6.243 1.00 93.56 83 ALA A C 1
ATOM 673 O O . ALA A 1 83 ? -5.456 12.708 -5.204 1.00 93.56 83 ALA A O 1
ATOM 674 N N . ASP A 1 84 ? -4.611 11.177 -6.637 1.00 91.44 84 ASP A N 1
ATOM 675 C CA . ASP A 1 84 ? -5.107 9.990 -5.936 1.00 91.44 84 ASP A CA 1
ATOM 676 C C . ASP A 1 84 ? -4.547 9.889 -4.516 1.00 91.44 84 ASP A C 1
ATOM 678 O O . ASP A 1 84 ? -5.313 9.855 -3.553 1.00 91.44 84 ASP A O 1
ATOM 682 N N . GLU A 1 85 ? -3.224 9.961 -4.350 1.00 91.38 85 GLU A N 1
ATOM 683 C CA . GLU A 1 85 ? -2.577 9.864 -3.032 1.00 91.38 85 GLU A CA 1
ATOM 684 C C . GLU A 1 85 ? -3.031 11.005 -2.100 1.00 91.38 85 GLU A C 1
ATOM 686 O O . GLU A 1 85 ? -3.293 10.806 -0.909 1.00 91.38 85 GLU A O 1
ATOM 691 N N . THR A 1 86 ? -3.223 12.214 -2.646 1.00 95.31 86 THR A N 1
ATOM 692 C CA . THR A 1 86 ? -3.761 13.359 -1.889 1.00 95.31 86 THR A CA 1
ATOM 693 C C . THR A 1 86 ? -5.206 13.117 -1.451 1.00 95.31 86 THR A C 1
ATOM 695 O O . THR A 1 86 ? -5.567 13.395 -0.300 1.00 95.31 86 THR A O 1
ATOM 698 N N . LYS A 1 87 ? -6.047 12.585 -2.345 1.00 95.88 87 LYS A N 1
ATOM 699 C CA . LYS A 1 87 ? -7.439 12.236 -2.047 1.00 95.88 87 LYS A CA 1
ATOM 700 C C . LYS A 1 87 ? -7.510 11.131 -0.993 1.00 95.88 87 LYS A C 1
ATOM 702 O O . LYS A 1 87 ? -8.263 11.275 -0.028 1.00 95.88 87 LYS A O 1
ATOM 707 N N . HIS A 1 88 ? -6.719 10.070 -1.128 1.00 94.62 88 HIS A N 1
ATOM 708 C CA . HIS A 1 88 ? -6.688 8.943 -0.193 1.00 94.62 88 HIS A CA 1
ATOM 709 C C . HIS A 1 88 ? -6.220 9.386 1.193 1.00 94.62 88 HIS A C 1
ATOM 711 O O . HIS A 1 88 ? -6.877 9.078 2.192 1.00 94.62 88 HIS A O 1
ATOM 717 N N . ALA A 1 89 ? -5.153 10.188 1.267 1.00 95.44 89 ALA A N 1
ATOM 718 C CA . ALA A 1 89 ? -4.680 10.764 2.521 1.00 95.44 89 ALA A CA 1
ATOM 719 C C . ALA A 1 89 ? -5.769 11.596 3.203 1.00 95.44 89 ALA A C 1
ATOM 721 O O . ALA A 1 89 ? -6.037 11.391 4.388 1.00 95.44 89 ALA A O 1
ATOM 722 N N . ARG A 1 90 ? -6.448 12.477 2.455 1.00 97.44 90 ARG A N 1
ATOM 723 C CA . ARG A 1 90 ? -7.575 13.266 2.970 1.00 97.44 90 ARG A CA 1
ATOM 724 C C . ARG A 1 90 ? -8.674 12.363 3.531 1.00 97.44 90 ARG A C 1
ATOM 726 O O . ARG A 1 90 ? -9.052 12.536 4.684 1.00 97.44 90 ARG A O 1
ATOM 733 N N . LEU A 1 91 ? -9.149 11.384 2.760 1.00 97.81 91 LEU A N 1
ATOM 734 C CA . LEU A 1 91 ? -10.230 10.481 3.175 1.00 97.81 91 LEU A CA 1
ATOM 735 C C . LEU A 1 91 ? -9.901 9.740 4.480 1.00 97.81 91 LEU A C 1
ATOM 737 O O . LEU A 1 91 ? -10.724 9.681 5.397 1.00 97.81 91 LEU A O 1
ATOM 741 N N . VAL A 1 92 ? -8.686 9.197 4.593 1.00 97.56 92 VAL A N 1
ATOM 742 C CA . VAL A 1 92 ? -8.263 8.479 5.802 1.00 97.56 92 VAL A CA 1
ATOM 743 C C . VAL A 1 92 ? -8.070 9.440 6.977 1.00 97.56 92 VAL A C 1
ATOM 745 O O . VAL A 1 92 ? -8.484 9.129 8.094 1.00 97.56 92 VAL A O 1
ATOM 748 N N . MET A 1 93 ? -7.467 10.611 6.760 1.00 97.94 93 MET A N 1
ATOM 749 C CA . MET A 1 93 ? -7.247 11.606 7.816 1.00 97.94 93 MET A CA 1
ATOM 750 C C . MET A 1 93 ? -8.558 12.198 8.343 1.00 97.94 93 MET A C 1
ATOM 752 O O . MET A 1 93 ? -8.701 12.330 9.561 1.00 97.94 93 MET A O 1
ATOM 756 N N . ASP A 1 94 ? -9.525 12.474 7.466 1.00 98.25 94 ASP A N 1
ATOM 757 C CA . ASP A 1 94 ? -10.871 12.926 7.828 1.00 98.25 94 ASP A CA 1
ATOM 758 C C . ASP A 1 94 ? -11.572 11.874 8.700 1.00 98.25 94 ASP A C 1
ATOM 760 O O . ASP A 1 94 ? -12.117 12.202 9.756 1.00 98.25 94 ASP A O 1
ATOM 764 N N . LEU A 1 95 ? -11.462 10.590 8.340 1.00 97.94 95 LEU A N 1
ATOM 765 C CA . LEU A 1 95 ? -11.996 9.487 9.140 1.00 97.94 95 LEU A CA 1
ATOM 766 C C . LEU A 1 95 ? -11.323 9.381 10.518 1.00 97.94 95 LEU A C 1
ATOM 768 O O . LEU A 1 95 ? -11.996 9.160 11.529 1.00 97.94 95 LEU A O 1
ATOM 772 N N . VAL A 1 96 ? -9.999 9.554 10.600 1.00 98.00 96 VAL A N 1
ATOM 773 C CA . VAL A 1 96 ? -9.281 9.589 11.889 1.00 98.00 96 VAL A CA 1
ATOM 774 C C . VAL A 1 96 ? -9.746 10.780 12.728 1.00 98.00 96 VAL A C 1
ATOM 776 O O . VAL A 1 96 ? -9.958 10.626 13.935 1.00 98.00 96 VAL A O 1
ATOM 779 N N . GLN A 1 97 ? -9.917 11.955 12.123 1.00 98.00 97 GLN A N 1
ATOM 780 C CA . GLN A 1 97 ? -10.407 13.160 12.792 1.00 98.00 97 GLN A CA 1
ATOM 781 C C . GLN A 1 97 ? -11.822 12.951 13.334 1.00 98.00 97 GLN A C 1
ATOM 783 O O . GLN A 1 97 ? -12.064 13.198 14.516 1.00 98.00 97 GLN A O 1
ATOM 788 N N . GLU A 1 98 ? -12.725 12.407 12.522 1.00 96.81 98 GLU A N 1
ATOM 789 C CA . GLU A 1 98 ? -14.098 12.106 12.915 1.00 96.81 98 GLU A CA 1
ATOM 790 C C . GLU A 1 98 ? -14.152 11.083 14.057 1.00 96.81 98 GLU A C 1
ATOM 792 O O . GLU A 1 98 ? -14.801 11.313 15.079 1.00 96.81 98 GLU A O 1
ATOM 797 N N . ILE A 1 99 ? -13.434 9.961 13.929 1.00 95.75 99 ILE A N 1
ATOM 798 C CA . ILE A 1 99 ? -13.420 8.928 14.967 1.00 95.75 99 ILE A CA 1
ATOM 799 C C . ILE A 1 99 ? -12.798 9.482 16.243 1.00 95.75 99 ILE A C 1
ATOM 801 O O . ILE A 1 99 ? -13.312 9.211 17.326 1.00 95.75 99 ILE A O 1
ATOM 805 N N . SER A 1 100 ? -11.691 10.223 16.158 1.00 96.00 100 SER A N 1
ATOM 806 C CA . SER A 1 100 ? -10.975 10.725 17.333 1.00 96.00 100 SER A CA 1
ATOM 807 C C . SER A 1 100 ? -11.686 11.889 18.026 1.00 96.00 100 SER A C 1
ATOM 809 O O . SER A 1 100 ? -11.581 11.984 19.251 1.00 96.00 100 SER A O 1
ATOM 811 N N . GLY A 1 101 ? -12.434 12.708 17.282 1.00 96.12 101 GLY A N 1
ATOM 812 C CA . GLY A 1 101 ? -13.009 13.972 17.746 1.00 96.12 101 GLY A CA 1
ATOM 813 C C . GLY A 1 101 ? -11.972 15.090 17.892 1.00 96.12 101 GLY A C 1
ATOM 814 O O . GLY A 1 101 ? -12.206 16.053 18.616 1.00 96.12 101 GLY A O 1
ATOM 815 N N . LYS A 1 102 ? -10.793 14.944 17.274 1.00 95.31 102 LYS A N 1
ATOM 816 C CA . LYS A 1 102 ? -9.681 15.896 17.372 1.00 95.31 102 LYS A CA 1
ATOM 817 C C . LYS A 1 102 ? -9.175 16.243 15.988 1.00 95.31 102 LYS A C 1
ATOM 819 O O . LYS A 1 102 ? -9.119 15.372 15.127 1.00 95.31 102 LYS A O 1
ATOM 824 N N . LYS A 1 103 ? -8.732 17.489 15.812 1.00 95.44 103 LYS A N 1
ATOM 825 C CA . LYS A 1 103 ? -8.019 17.888 14.600 1.00 95.44 103 LYS A CA 1
ATOM 826 C C . LYS A 1 103 ? -6.764 17.031 14.436 1.00 95.44 103 LYS A C 1
ATOM 828 O O . LYS A 1 103 ? -6.002 16.885 15.390 1.00 95.44 103 LYS A O 1
ATOM 833 N N . ILE A 1 104 ? -6.575 16.478 13.242 1.00 96.00 104 ILE A N 1
ATOM 834 C CA . ILE A 1 104 ? -5.429 15.629 12.902 1.00 96.00 104 ILE A CA 1
ATOM 835 C C . ILE A 1 104 ? -4.508 16.383 11.951 1.00 96.00 104 ILE A C 1
ATOM 837 O O . ILE A 1 104 ? -4.952 17.071 11.035 1.00 96.00 104 ILE A O 1
ATOM 841 N N . THR A 1 105 ? -3.208 16.243 12.173 1.00 95.25 105 THR A N 1
ATOM 842 C CA . THR A 1 105 ? -2.149 16.741 11.296 1.00 95.25 105 THR A CA 1
ATOM 843 C C . THR A 1 105 ? -1.245 15.585 10.864 1.00 95.25 105 THR A C 1
ATOM 845 O O . THR A 1 105 ? -1.277 14.516 11.477 1.00 95.25 105 THR A O 1
ATOM 848 N N . PRO A 1 106 ? -0.372 15.773 9.860 1.00 93.56 106 PRO A N 1
ATOM 849 C CA . PRO A 1 106 ? 0.577 14.734 9.457 1.00 93.56 106 PRO A CA 1
ATOM 850 C C . PRO A 1 106 ? 1.478 14.221 10.593 1.00 93.56 106 PRO A C 1
ATOM 852 O O . PRO A 1 106 ? 1.912 13.074 10.567 1.00 93.56 106 PRO A O 1
ATOM 855 N N . ARG A 1 107 ? 1.728 15.040 11.626 1.00 94.31 107 ARG A N 1
ATOM 856 C CA . ARG A 1 107 ? 2.522 14.653 12.808 1.00 94.31 107 ARG A CA 1
ATOM 857 C C . ARG A 1 107 ? 1.825 13.616 13.691 1.00 94.31 107 ARG A C 1
ATOM 859 O O . ARG A 1 107 ? 2.486 12.950 14.480 1.00 94.31 107 ARG A O 1
ATOM 866 N N . ASP A 1 108 ? 0.508 13.482 13.566 1.00 96.25 108 ASP A N 1
ATOM 867 C CA . ASP A 1 108 ? -0.300 12.533 14.333 1.00 96.25 108 ASP A CA 1
ATOM 868 C C . ASP A 1 108 ? -0.380 11.143 13.682 1.00 96.25 108 ASP A C 1
ATOM 870 O O . ASP A 1 108 ? -0.913 10.208 14.299 1.00 96.25 108 ASP A O 1
ATOM 874 N N . LEU A 1 109 ? 0.110 11.024 12.442 1.00 96.75 109 LEU A N 1
ATOM 875 C CA . LEU A 1 109 ? 0.190 9.791 11.665 1.00 96.75 109 LEU A CA 1
ATOM 876 C C . LEU A 1 109 ? 1.368 8.935 12.138 1.00 96.75 109 LEU A C 1
ATOM 878 O O . LEU A 1 109 ? 2.326 9.425 12.733 1.00 96.75 109 LEU A O 1
ATOM 882 N N . THR A 1 110 ? 1.289 7.623 11.925 1.00 96.31 110 THR A N 1
ATOM 883 C CA . THR A 1 110 ? 2.239 6.680 12.533 1.00 96.31 110 THR A CA 1
ATOM 884 C C . THR A 1 110 ? 3.003 5.892 11.484 1.00 96.31 110 THR A C 1
ATOM 886 O O . THR A 1 110 ? 2.452 4.991 10.860 1.00 96.31 110 THR A O 1
ATOM 889 N N . TRP A 1 111 ? 4.306 6.156 11.365 1.00 95.06 111 TRP A N 1
ATOM 890 C CA . TRP A 1 111 ? 5.186 5.327 10.547 1.00 95.06 111 TRP A CA 1
ATOM 891 C C . TRP A 1 111 ? 5.693 4.112 11.321 1.00 95.06 111 TRP A C 1
ATOM 893 O O . TRP A 1 111 ? 6.607 4.218 12.151 1.00 95.06 111 TRP A O 1
ATOM 903 N N . LEU A 1 112 ? 5.085 2.960 11.049 1.00 96.06 112 LEU A N 1
ATOM 904 C CA . LEU A 1 112 ? 5.328 1.725 11.783 1.00 96.06 112 LEU A CA 1
ATOM 905 C C . LEU A 1 112 ? 6.682 1.064 11.438 1.00 96.06 112 LEU A C 1
ATOM 907 O O . LEU A 1 112 ? 7.171 1.188 10.312 1.00 96.06 112 LEU A O 1
ATOM 911 N N . PRO A 1 113 ? 7.302 0.325 12.380 1.00 97.19 113 PRO A N 1
ATOM 912 C CA . PRO A 1 113 ? 8.586 -0.342 12.158 1.00 97.19 113 PRO A CA 1
ATOM 913 C C . PRO A 1 113 ? 8.638 -1.291 10.952 1.00 97.19 113 PRO A C 1
ATOM 915 O O . PRO A 1 113 ? 9.621 -1.286 10.211 1.00 97.19 113 PRO A O 1
ATOM 918 N N . GLN A 1 114 ? 7.615 -2.116 10.733 1.00 96.62 114 GLN A N 1
ATOM 919 C CA . GLN A 1 114 ? 7.564 -3.040 9.598 1.00 96.62 114 GLN A CA 1
ATOM 920 C C . GLN A 1 114 ? 7.335 -2.314 8.271 1.00 96.62 114 GLN A C 1
ATOM 922 O O . GLN A 1 114 ? 7.764 -2.811 7.230 1.00 96.62 114 GLN A O 1
ATOM 927 N N . ASP A 1 115 ? 6.713 -1.138 8.302 1.00 92.88 115 ASP A N 1
ATOM 928 C CA . ASP A 1 115 ? 6.549 -0.284 7.126 1.00 92.88 115 ASP A CA 1
ATOM 929 C C . ASP A 1 115 ? 7.879 0.390 6.744 1.00 92.88 115 ASP A C 1
ATOM 931 O O . ASP A 1 115 ? 8.288 0.364 5.586 1.00 92.88 115 ASP A O 1
ATOM 935 N N . ARG A 1 116 ? 8.671 0.832 7.732 1.00 93.25 116 ARG A N 1
ATOM 936 C CA . ARG A 1 116 ? 10.072 1.250 7.506 1.00 93.25 116 ARG A CA 1
ATOM 937 C C . ARG A 1 116 ? 10.917 0.128 6.909 1.00 93.25 116 ARG A C 1
ATOM 939 O O . ARG A 1 116 ? 11.734 0.365 6.023 1.00 93.25 116 ARG A O 1
ATOM 946 N N . LYS A 1 117 ? 10.747 -1.105 7.397 1.00 95.12 117 LYS A N 1
ATOM 947 C CA . LYS A 1 117 ? 11.424 -2.282 6.829 1.00 95.12 117 LYS A CA 1
ATOM 948 C C . LYS A 1 117 ? 10.971 -2.543 5.393 1.00 95.12 117 LYS A C 1
ATOM 950 O O . LYS A 1 117 ? 11.819 -2.834 4.560 1.00 95.12 117 LYS A O 1
ATOM 955 N N . LEU A 1 118 ? 9.682 -2.388 5.087 1.00 93.12 118 LEU A N 1
ATOM 956 C CA . LEU A 1 118 ? 9.166 -2.501 3.721 1.00 93.12 118 LEU A CA 1
ATOM 957 C C . LEU A 1 118 ? 9.813 -1.472 2.786 1.00 93.12 118 LEU A C 1
ATOM 959 O O . LEU A 1 118 ? 10.265 -1.846 1.706 1.00 93.12 118 LEU A O 1
ATOM 963 N N . ALA A 1 119 ? 9.930 -0.213 3.218 1.00 90.69 119 ALA A N 1
ATOM 964 C CA . ALA A 1 119 ? 10.634 0.819 2.459 1.00 90.69 119 ALA A CA 1
ATOM 965 C C . ALA A 1 119 ? 12.103 0.436 2.194 1.00 90.69 119 ALA A C 1
ATOM 967 O O . ALA A 1 119 ? 12.575 0.565 1.068 1.00 90.69 119 ALA A O 1
ATOM 968 N N . LYS A 1 120 ? 12.804 -0.128 3.190 1.00 92.00 120 LYS A N 1
ATOM 969 C CA . LYS A 1 120 ? 14.185 -0.625 3.025 1.00 92.00 120 LYS A CA 1
ATOM 970 C C . LYS A 1 120 ? 14.294 -1.792 2.042 1.00 92.00 120 LYS A C 1
ATOM 972 O O . LYS A 1 120 ? 15.203 -1.790 1.221 1.00 92.00 120 LYS A O 1
ATOM 977 N N . VAL A 1 121 ? 13.379 -2.764 2.102 1.00 93.50 121 VAL A N 1
ATOM 978 C CA . VAL A 1 121 ? 13.355 -3.893 1.152 1.00 93.50 121 VAL A CA 1
ATOM 979 C C . VAL A 1 121 ? 13.137 -3.379 -0.271 1.00 93.50 121 VAL A C 1
ATOM 981 O O . VAL A 1 121 ? 13.860 -3.776 -1.175 1.00 93.50 121 VAL A O 1
ATOM 984 N N . ARG A 1 122 ? 12.209 -2.434 -0.475 1.00 91.38 122 ARG A N 1
ATOM 985 C CA . ARG A 1 122 ? 12.009 -1.791 -1.786 1.00 91.38 122 ARG A CA 1
ATOM 986 C C . ARG A 1 122 ? 13.259 -1.045 -2.253 1.00 91.38 122 ARG A C 1
ATOM 988 O O . ARG A 1 122 ? 13.644 -1.183 -3.408 1.00 91.38 122 ARG A O 1
ATOM 995 N N . ALA A 1 123 ? 13.913 -0.306 -1.358 1.00 89.00 123 ALA A N 1
ATOM 996 C CA . ALA A 1 123 ? 15.107 0.470 -1.684 1.00 89.00 123 ALA A CA 1
ATOM 997 C C . ALA A 1 123 ? 16.307 -0.402 -2.086 1.00 89.00 123 ALA A C 1
ATOM 999 O O . ALA A 1 123 ? 17.144 0.058 -2.858 1.00 89.00 123 ALA A O 1
ATOM 1000 N N . ALA A 1 124 ? 16.377 -1.648 -1.606 1.00 90.75 124 ALA A N 1
ATOM 1001 C CA . ALA A 1 124 ? 17.396 -2.610 -2.025 1.00 90.75 124 ALA A CA 1
ATOM 1002 C C . ALA A 1 124 ? 17.248 -3.042 -3.497 1.00 90.75 124 ALA A C 1
ATOM 1004 O O . ALA A 1 124 ? 18.233 -3.450 -4.106 1.00 90.75 124 ALA A O 1
ATOM 1005 N N . TYR A 1 125 ? 16.041 -2.933 -4.064 1.00 89.44 125 TYR A N 1
ATOM 1006 C CA . TYR A 1 125 ? 15.751 -3.244 -5.467 1.00 89.44 125 TYR A CA 1
ATOM 1007 C C . TYR A 1 125 ? 15.718 -2.004 -6.357 1.00 89.44 125 TYR A C 1
ATOM 1009 O O . TYR A 1 125 ? 16.245 -2.023 -7.460 1.00 89.44 125 TYR A O 1
ATOM 1017 N N . SER A 1 126 ? 15.116 -0.917 -5.878 1.00 85.88 126 SER A N 1
ATOM 1018 C CA . SER A 1 126 ? 15.148 0.372 -6.560 1.00 85.88 126 SER A CA 1
ATOM 1019 C C . SER A 1 126 ? 15.079 1.497 -5.536 1.00 85.88 126 SER A C 1
ATOM 1021 O O . SER A 1 126 ? 14.018 1.821 -4.994 1.00 85.88 126 SER A O 1
ATOM 1023 N N . LYS A 1 127 ? 16.236 2.109 -5.261 1.00 81.62 127 LYS A N 1
ATOM 1024 C CA . LYS A 1 127 ? 16.369 3.199 -4.280 1.00 81.62 127 LYS A CA 1
ATOM 1025 C C . LYS A 1 127 ? 15.491 4.396 -4.647 1.00 81.62 127 LYS A C 1
ATOM 1027 O O . LYS A 1 127 ? 14.788 4.949 -3.805 1.00 81.62 127 LYS A O 1
ATOM 1032 N N . SER A 1 128 ? 15.525 4.758 -5.922 1.00 76.12 128 SER A N 1
ATOM 1033 C CA . SER A 1 128 ? 14.783 5.878 -6.498 1.00 76.12 128 SER A CA 1
ATOM 1034 C C . SER A 1 128 ? 13.271 5.668 -6.419 1.00 76.12 128 SER A C 1
ATOM 1036 O O . SER A 1 128 ? 12.544 6.554 -5.977 1.00 76.12 128 SER A O 1
ATOM 1038 N N . TYR A 1 129 ? 12.799 4.467 -6.754 1.00 78.06 129 TYR A N 1
ATOM 1039 C CA . TYR A 1 129 ? 11.380 4.140 -6.686 1.00 78.06 129 TYR A CA 1
ATOM 1040 C C . TYR A 1 129 ? 10.885 4.047 -5.238 1.00 78.06 129 TYR A C 1
ATOM 1042 O O . TYR A 1 129 ? 9.830 4.576 -4.906 1.00 78.06 129 TYR A O 1
ATOM 1050 N N . ALA A 1 130 ? 11.682 3.480 -4.328 1.00 77.88 130 ALA A N 1
ATOM 1051 C CA . ALA A 1 130 ? 11.362 3.491 -2.901 1.00 77.88 130 ALA A CA 1
ATOM 1052 C C . ALA A 1 130 ? 11.268 4.917 -2.326 1.00 77.88 130 ALA A C 1
ATOM 1054 O O . ALA A 1 130 ? 10.378 5.190 -1.519 1.00 77.88 130 ALA A O 1
ATOM 1055 N N . GLY A 1 131 ? 12.141 5.826 -2.777 1.00 76.56 131 GLY A N 1
ATOM 1056 C CA . GLY A 1 131 ? 12.086 7.248 -2.439 1.00 76.56 131 GLY A CA 1
ATOM 1057 C C . GLY A 1 131 ? 10.784 7.916 -2.889 1.00 76.56 131 GLY A C 1
ATOM 1058 O O . GLY A 1 131 ? 10.191 8.649 -2.103 1.00 76.56 131 GLY A O 1
ATOM 1059 N N . LEU A 1 132 ? 10.292 7.606 -4.095 1.00 74.56 132 LEU A N 1
ATOM 1060 C CA . LEU A 1 132 ? 9.001 8.109 -4.589 1.00 74.56 132 LEU A CA 1
ATOM 1061 C C . LEU A 1 132 ? 7.809 7.603 -3.764 1.00 74.56 132 LEU A C 1
ATOM 1063 O O . LEU A 1 132 ? 6.859 8.344 -3.551 1.00 74.56 132 LEU A O 1
ATOM 1067 N N . LEU A 1 133 ? 7.858 6.359 -3.285 1.00 74.06 133 LEU A N 1
ATOM 1068 C CA . LEU A 1 133 ? 6.729 5.739 -2.583 1.00 74.06 133 LEU A CA 1
ATOM 1069 C C . LEU A 1 133 ? 6.624 6.128 -1.105 1.00 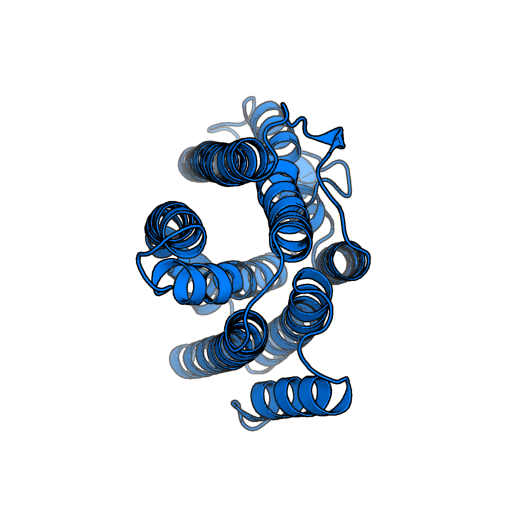74.06 133 LEU A C 1
ATOM 1071 O O . LEU A 1 133 ? 5.531 6.114 -0.558 1.00 74.06 133 LEU A O 1
ATOM 1075 N N . HIS A 1 134 ? 7.754 6.398 -0.444 1.00 70.12 134 HIS A N 1
ATOM 1076 C CA . HIS A 1 134 ? 7.808 6.539 1.022 1.00 70.12 134 HIS A CA 1
ATOM 1077 C C . HIS A 1 134 ? 8.605 7.753 1.506 1.00 70.12 134 HIS A C 1
ATOM 1079 O O . HIS A 1 134 ? 8.804 7.919 2.710 1.00 70.12 134 HIS A O 1
ATOM 1085 N N . GLY A 1 135 ? 9.144 8.566 0.594 1.00 64.62 135 GLY A N 1
ATOM 1086 C CA . GLY A 1 135 ? 9.966 9.733 0.926 1.00 64.62 135 GLY A CA 1
ATOM 1087 C C . GLY A 1 135 ? 11.237 9.409 1.702 1.00 64.62 135 GLY A C 1
ATOM 1088 O O . GLY A 1 135 ? 11.792 10.280 2.369 1.00 64.62 135 GLY A O 1
ATOM 1089 N N . SER A 1 136 ? 11.703 8.159 1.641 1.00 60.78 136 SER A N 1
ATOM 1090 C CA . SER A 1 136 ? 12.863 7.704 2.407 1.00 60.78 136 SER A CA 1
ATOM 1091 C C . SER A 1 136 ? 14.177 8.323 1.930 1.00 60.78 136 SER A C 1
ATOM 1093 O O . SER A 1 136 ? 15.144 8.327 2.681 1.00 60.78 136 SER A O 1
ATOM 1095 N N . GLU A 1 137 ? 14.228 8.818 0.692 1.00 65.50 137 GLU A N 1
ATOM 1096 C CA . GLU A 1 137 ? 15.433 9.329 0.039 1.00 65.50 137 GLU A CA 1
ATOM 1097 C C . GLU A 1 137 ? 15.072 10.460 -0.935 1.00 65.50 137 GLU A C 1
ATOM 1099 O O . GLU A 1 137 ? 13.981 10.474 -1.510 1.00 65.50 137 GLU A O 1
ATOM 1104 N N . LYS A 1 138 ? 16.002 11.397 -1.154 1.00 66.75 138 LYS A N 1
ATOM 1105 C CA . LYS A 1 138 ? 15.852 12.436 -2.179 1.00 66.75 138 LYS A CA 1
ATOM 1106 C C . LYS A 1 138 ? 16.102 11.812 -3.551 1.00 66.75 138 LYS A C 1
ATOM 1108 O O . LYS A 1 138 ? 17.207 11.348 -3.808 1.00 66.75 138 LYS A O 1
ATOM 1113 N N . VAL A 1 139 ? 15.094 11.833 -4.417 1.00 66.38 139 VAL A N 1
ATOM 1114 C CA . VAL A 1 139 ? 15.201 11.326 -5.790 1.00 66.38 139 VAL A CA 1
ATOM 1115 C C . VAL A 1 139 ? 15.618 12.466 -6.719 1.00 66.38 139 VAL A C 1
ATOM 1117 O O . VAL A 1 139 ? 15.070 13.569 -6.649 1.00 66.38 139 VAL A O 1
ATOM 1120 N N . THR A 1 140 ? 16.612 12.210 -7.565 1.00 71.44 140 THR A N 1
ATOM 1121 C CA . THR A 1 140 ? 17.093 13.136 -8.599 1.00 71.44 140 THR A CA 1
ATOM 1122 C C . THR A 1 140 ? 16.420 12.881 -9.949 1.00 71.44 140 THR A C 1
ATOM 1124 O O . THR A 1 140 ? 16.018 11.760 -10.257 1.00 71.44 140 THR A O 1
ATOM 1127 N N . SER A 1 141 ? 16.377 13.891 -10.821 1.00 69.06 141 SER A N 1
ATOM 1128 C CA . SER A 1 141 ? 15.869 13.750 -12.196 1.00 69.06 141 SER A CA 1
ATOM 1129 C C . SER A 1 141 ? 16.552 12.626 -12.990 1.00 69.06 141 SER A C 1
ATOM 1131 O O . SER A 1 141 ? 15.892 11.914 -13.745 1.00 69.06 141 SER A O 1
ATOM 1133 N N . ARG A 1 142 ? 17.861 12.414 -12.785 1.00 74.25 142 ARG A N 1
ATOM 1134 C CA . ARG A 1 142 ? 18.615 11.303 -13.388 1.00 74.25 142 ARG A CA 1
ATOM 1135 C C . ARG A 1 142 ? 18.093 9.953 -12.912 1.00 74.25 142 ARG A C 1
ATOM 1137 O O . ARG A 1 142 ? 17.913 9.054 -13.722 1.00 74.25 142 ARG A O 1
ATOM 1144 N N . GLU A 1 143 ? 17.859 9.812 -11.613 1.00 73.00 143 GLU A N 1
ATOM 1145 C CA . GLU A 1 143 ? 17.348 8.577 -11.021 1.00 73.00 143 GLU A CA 1
ATOM 1146 C C . GLU A 1 143 ? 15.924 8.266 -11.472 1.00 73.00 143 GLU A C 1
ATOM 1148 O O . GLU A 1 143 ? 15.615 7.105 -11.724 1.00 73.00 143 GLU A O 1
ATOM 1153 N N . ILE A 1 144 ? 15.069 9.276 -11.640 1.00 69.94 144 ILE A N 1
ATOM 1154 C CA . ILE A 1 144 ? 13.716 9.073 -12.175 1.00 69.94 144 ILE A CA 1
ATOM 1155 C C . ILE A 1 144 ? 13.788 8.465 -13.586 1.00 69.94 144 ILE A C 1
ATOM 1157 O O . ILE A 1 144 ? 13.104 7.480 -13.857 1.00 69.94 144 ILE A O 1
ATOM 1161 N N . ARG A 1 145 ? 14.699 8.966 -14.434 1.00 70.31 145 ARG A N 1
ATOM 1162 C CA . ARG A 1 145 ? 14.889 8.536 -15.835 1.00 70.31 145 ARG A CA 1
ATOM 1163 C C . ARG A 1 145 ? 15.644 7.219 -16.029 1.00 70.31 145 ARG A C 1
ATOM 1165 O O . ARG A 1 145 ? 15.838 6.795 -17.169 1.00 70.31 145 ARG A O 1
ATOM 1172 N N . ARG A 1 146 ? 16.120 6.582 -14.958 1.00 72.62 146 ARG A N 1
ATOM 1173 C CA . ARG A 1 146 ? 16.845 5.307 -15.057 1.00 72.62 146 ARG A CA 1
ATOM 1174 C C . ARG A 1 146 ? 15.938 4.200 -15.599 1.00 72.62 146 ARG A C 1
ATOM 1176 O O . ARG A 1 146 ? 14.820 4.028 -15.121 1.00 72.62 146 ARG A O 1
ATOM 1183 N N . LYS A 1 147 ? 16.452 3.448 -16.578 1.00 71.88 147 LYS A N 1
ATOM 1184 C CA . LYS A 1 147 ? 15.777 2.301 -17.219 1.00 71.88 147 LYS A CA 1
ATOM 1185 C C . LYS A 1 147 ? 16.434 0.952 -16.903 1.00 71.88 147 LYS A C 1
ATOM 1187 O O . LYS A 1 147 ? 15.929 -0.088 -17.300 1.00 71.88 147 LYS A O 1
ATOM 1192 N N . ASP A 1 148 ? 17.555 0.960 -16.191 1.00 79.38 148 ASP A N 1
ATOM 1193 C CA . ASP A 1 148 ? 18.299 -0.240 -15.794 1.00 79.38 148 ASP A CA 1
ATOM 1194 C C . ASP A 1 148 ? 17.653 -0.998 -14.619 1.00 79.38 148 ASP A C 1
ATOM 1196 O O . ASP A 1 148 ? 18.046 -2.118 -14.326 1.00 79.38 148 ASP A O 1
ATOM 1200 N N . GLU A 1 149 ? 16.630 -0.414 -13.987 1.00 84.38 149 GLU A N 1
ATOM 1201 C CA . GLU A 1 149 ? 15.830 -1.015 -12.906 1.00 84.38 149 GLU A CA 1
ATOM 1202 C C . GLU A 1 149 ? 14.365 -1.240 -13.339 1.00 84.38 149 GLU A C 1
ATOM 1204 O O . GLU A 1 149 ? 13.467 -1.328 -12.501 1.00 84.38 149 GLU A O 1
ATOM 1209 N N . THR A 1 150 ? 14.066 -1.260 -14.646 1.00 87.12 150 THR A N 1
ATOM 1210 C CA . THR A 1 150 ? 12.673 -1.322 -15.132 1.00 87.12 150 THR A CA 1
ATOM 1211 C C . THR A 1 150 ? 11.967 -2.617 -14.711 1.00 87.12 150 THR A C 1
ATOM 1213 O O . THR A 1 150 ? 10.797 -2.568 -14.330 1.00 87.12 150 THR A O 1
ATOM 1216 N N . LEU A 1 151 ? 12.673 -3.758 -14.698 1.00 90.56 151 LEU A N 1
ATOM 1217 C CA . LEU A 1 151 ? 12.134 -5.028 -14.194 1.00 90.56 151 LEU A CA 1
ATOM 1218 C C . LEU A 1 151 ? 11.811 -4.932 -12.697 1.00 90.56 151 LEU A C 1
ATOM 1220 O O . LEU A 1 151 ? 10.707 -5.282 -12.277 1.00 90.56 151 LEU A O 1
ATOM 1224 N N . GLU A 1 152 ? 12.753 -4.428 -11.896 1.00 91.88 152 GLU A N 1
ATOM 1225 C CA . GLU A 1 152 ? 12.593 -4.225 -10.459 1.00 91.88 152 GLU A CA 1
ATOM 1226 C C . GLU A 1 152 ? 11.407 -3.315 -10.147 1.00 91.88 152 GLU A C 1
ATOM 1228 O O . GLU A 1 152 ? 10.559 -3.671 -9.330 1.00 91.88 152 GLU A O 1
ATOM 1233 N N . ARG A 1 153 ? 11.312 -2.164 -10.820 1.00 88.75 153 ARG A N 1
ATOM 1234 C CA . ARG A 1 153 ? 10.205 -1.216 -10.657 1.00 88.75 153 ARG A CA 1
ATOM 1235 C C . ARG A 1 153 ? 8.872 -1.869 -10.991 1.00 88.75 153 ARG A C 1
ATOM 1237 O O . ARG A 1 153 ? 7.975 -1.830 -10.156 1.00 88.75 153 ARG A O 1
ATOM 1244 N N . ALA A 1 154 ? 8.767 -2.549 -12.133 1.00 89.38 154 ALA A N 1
ATOM 1245 C CA . ALA A 1 154 ? 7.539 -3.231 -12.534 1.00 89.38 154 ALA A CA 1
ATOM 1246 C C . ALA A 1 154 ? 7.130 -4.337 -11.537 1.00 89.38 154 ALA A C 1
ATOM 1248 O O . ALA A 1 154 ? 5.949 -4.475 -11.204 1.00 89.38 154 ALA A O 1
ATOM 1249 N N . ALA A 1 155 ? 8.099 -5.083 -10.992 1.00 91.38 155 ALA A N 1
ATOM 1250 C CA . ALA A 1 155 ? 7.855 -6.073 -9.945 1.00 91.38 155 ALA A CA 1
ATOM 1251 C C . ALA A 1 155 ? 7.387 -5.424 -8.631 1.00 91.38 155 ALA A C 1
ATOM 1253 O O . ALA A 1 155 ? 6.439 -5.917 -8.017 1.00 91.38 155 ALA A O 1
ATOM 1254 N N . ILE A 1 156 ? 7.981 -4.296 -8.219 1.00 90.38 156 ILE A N 1
ATOM 1255 C CA . ILE A 1 156 ? 7.521 -3.519 -7.058 1.00 90.38 156 ILE A CA 1
ATOM 1256 C C . ILE A 1 156 ? 6.081 -3.031 -7.291 1.00 90.38 156 ILE A C 1
ATOM 1258 O O . ILE A 1 156 ? 5.233 -3.265 -6.426 1.00 90.38 156 ILE A O 1
ATOM 1262 N N . THR A 1 157 ? 5.772 -2.454 -8.457 1.00 87.62 157 THR A N 1
ATOM 1263 C CA . THR A 1 157 ? 4.426 -1.977 -8.823 1.00 87.62 157 THR A CA 1
ATOM 1264 C C . THR A 1 157 ? 3.388 -3.098 -8.767 1.00 87.62 157 THR A C 1
ATOM 1266 O O . THR A 1 157 ? 2.308 -2.914 -8.207 1.00 87.62 157 THR A O 1
ATOM 1269 N N . LEU A 1 158 ? 3.717 -4.308 -9.241 1.00 88.00 158 LEU A N 1
ATOM 1270 C CA . LEU A 1 158 ? 2.821 -5.467 -9.124 1.00 88.00 158 LEU A CA 1
ATOM 1271 C C . LEU A 1 158 ? 2.450 -5.766 -7.658 1.00 88.00 158 LEU A C 1
ATOM 1273 O O . LEU A 1 158 ? 1.330 -6.196 -7.365 1.00 88.00 158 LEU A O 1
ATOM 1277 N N . THR A 1 159 ? 3.371 -5.521 -6.720 1.00 84.81 159 THR A N 1
ATOM 1278 C CA . THR A 1 159 ? 3.094 -5.688 -5.287 1.00 84.81 159 THR A CA 1
ATOM 1279 C C . THR A 1 159 ? 2.303 -4.535 -4.677 1.00 84.81 159 THR A C 1
ATOM 1281 O O . THR A 1 159 ? 1.685 -4.749 -3.633 1.00 84.81 159 THR A O 1
ATOM 1284 N N . GLU A 1 160 ? 2.299 -3.335 -5.271 1.00 74.75 160 GLU A N 1
ATOM 1285 C CA . GLU A 1 160 ? 1.602 -2.142 -4.757 1.00 74.75 160 GLU A CA 1
ATOM 1286 C C . GLU A 1 160 ? 0.087 -2.311 -4.774 1.00 74.75 160 GLU A C 1
ATOM 1288 O O . GLU A 1 160 ? -0.542 -2.080 -3.734 1.00 74.75 160 GLU A O 1
ATOM 1293 N N . GLY A 1 161 ? -0.452 -2.931 -5.831 1.00 57.91 161 GLY A N 1
ATOM 1294 C CA . GLY A 1 161 ? -1.855 -3.361 -5.914 1.00 57.91 161 GLY A CA 1
ATOM 1295 C C . GLY A 1 161 ? -2.290 -4.332 -4.799 1.00 57.91 161 GLY A C 1
ATOM 1296 O O . GLY A 1 161 ? -3.470 -4.652 -4.653 1.00 57.91 161 GLY A O 1
ATOM 1297 N N . GLY A 1 162 ? -1.362 -4.790 -3.945 1.00 50.84 162 GLY A N 1
ATOM 1298 C CA . GLY A 1 162 ? -1.666 -5.437 -2.665 1.00 50.84 162 GLY A CA 1
ATOM 1299 C C . GLY A 1 162 ? -2.438 -4.553 -1.669 1.00 50.84 162 GLY A C 1
ATOM 1300 O O . GLY A 1 162 ? -2.980 -5.069 -0.691 1.00 50.84 162 GLY A O 1
ATOM 1301 N N . GLY A 1 163 ? -2.535 -3.233 -1.905 1.00 56.00 163 GLY A N 1
ATOM 1302 C CA . GLY A 1 163 ? -3.383 -2.317 -1.121 1.00 56.00 163 GLY A CA 1
ATOM 1303 C C . GLY A 1 163 ? -4.840 -2.734 -1.191 1.00 56.00 163 GLY A C 1
ATOM 1304 O O . GLY A 1 163 ? -5.542 -2.731 -0.177 1.00 56.00 163 GLY A O 1
ATOM 1305 N N . GLY A 1 164 ? -5.214 -3.281 -2.350 1.00 72.44 164 GLY A N 1
ATOM 1306 C CA . GLY A 1 164 ? -6.538 -3.793 -2.634 1.00 72.44 164 GLY A CA 1
ATOM 1307 C C . GLY A 1 164 ? -7.050 -4.808 -1.616 1.00 72.44 164 GLY A C 1
ATOM 1308 O O . GLY A 1 164 ? -8.247 -4.827 -1.385 1.00 72.44 164 GLY A O 1
ATOM 1309 N N . ALA A 1 165 ? -6.208 -5.602 -0.939 1.00 85.50 165 ALA A N 1
ATOM 1310 C CA . ALA A 1 165 ? -6.705 -6.548 0.067 1.00 85.50 165 ALA A CA 1
ATOM 1311 C C . ALA A 1 165 ? -7.312 -5.840 1.293 1.00 85.50 165 ALA A C 1
ATOM 1313 O O . ALA A 1 165 ? -8.380 -6.231 1.763 1.00 85.50 165 ALA A O 1
ATOM 1314 N N . LEU A 1 166 ? -6.666 -4.775 1.788 1.00 91.94 166 LEU A N 1
ATOM 1315 C CA . LEU A 1 166 ? -7.221 -3.949 2.864 1.00 91.94 166 LEU A CA 1
ATOM 1316 C C . LEU A 1 166 ? -8.517 -3.291 2.398 1.00 91.94 166 LEU A C 1
ATOM 1318 O O . LEU A 1 166 ? -9.544 -3.424 3.057 1.00 91.94 166 LEU A O 1
ATOM 1322 N N . TYR A 1 167 ? -8.461 -2.602 1.261 1.00 91.38 167 TYR A N 1
ATOM 1323 C CA . TYR A 1 167 ? -9.574 -1.793 0.774 1.00 91.38 167 TYR A CA 1
ATOM 1324 C C . TYR A 1 167 ? -10.784 -2.673 0.418 1.00 91.38 167 TYR A C 1
ATOM 1326 O O . TYR A 1 167 ? -11.922 -2.357 0.757 1.00 91.38 167 TYR A O 1
ATOM 1334 N N . GLN A 1 168 ? -10.545 -3.859 -0.146 1.00 91.50 168 GLN A N 1
ATOM 1335 C CA . GLN A 1 168 ? -11.568 -4.867 -0.427 1.00 91.50 168 GLN A CA 1
ATOM 1336 C C . GLN A 1 168 ? -12.213 -5.432 0.840 1.00 91.50 168 GLN A C 1
ATOM 1338 O O . GLN A 1 168 ? -13.428 -5.617 0.865 1.00 91.50 168 GLN A O 1
ATOM 1343 N N . VAL A 1 169 ? -11.439 -5.736 1.886 1.00 94.44 169 VAL A N 1
ATOM 1344 C CA . VAL A 1 169 ? -12.024 -6.221 3.145 1.00 94.44 169 VAL A CA 1
ATOM 1345 C C . VAL A 1 169 ? -12.799 -5.097 3.834 1.00 94.44 169 VAL A C 1
ATOM 1347 O O . VAL A 1 169 ? -13.940 -5.307 4.238 1.00 94.44 169 VAL A O 1
ATOM 1350 N N . CYS A 1 170 ? -12.221 -3.896 3.920 1.00 95.06 170 CYS A N 1
ATOM 1351 C CA . CYS A 1 170 ? -12.840 -2.758 4.592 1.00 95.06 170 CYS A CA 1
ATOM 1352 C C . CYS A 1 170 ? -14.115 -2.266 3.890 1.00 95.06 170 CYS A C 1
ATOM 1354 O O . CYS A 1 170 ? -15.113 -2.033 4.565 1.00 95.06 170 CYS A O 1
ATOM 1356 N N . SER A 1 171 ? -14.135 -2.179 2.557 1.00 94.38 171 SER A N 1
ATOM 1357 C CA . SER A 1 171 ? -15.328 -1.767 1.788 1.00 94.38 171 SER A CA 1
ATOM 1358 C C . SER A 1 171 ? -16.548 -2.671 2.022 1.00 94.38 171 SER A C 1
ATOM 1360 O O . SER A 1 171 ? -17.695 -2.218 1.944 1.00 94.38 171 SER A O 1
ATOM 1362 N N . ARG A 1 172 ? -16.303 -3.939 2.377 1.00 94.88 172 ARG A N 1
ATOM 1363 C CA . ARG A 1 172 ? -17.318 -4.971 2.641 1.00 94.88 172 ARG A CA 1
ATOM 1364 C C . ARG A 1 172 ? -17.725 -5.088 4.111 1.00 94.88 172 ARG A C 1
ATOM 1366 O O . ARG A 1 172 ? -18.497 -5.988 4.448 1.00 94.88 172 ARG A O 1
ATOM 1373 N N . LEU A 1 173 ? -17.216 -4.228 4.995 1.00 94.19 173 LEU A N 1
ATOM 1374 C CA . LEU A 1 173 ? -17.634 -4.239 6.396 1.00 94.19 173 LEU A CA 1
ATOM 1375 C C . LEU A 1 173 ? -19.129 -3.931 6.530 1.00 94.19 173 LEU A C 1
ATOM 1377 O O . LEU A 1 173 ? -19.765 -3.331 5.657 1.00 94.19 173 LEU A O 1
ATOM 1381 N N . LYS A 1 174 ? -19.701 -4.350 7.663 1.00 88.88 174 LYS A N 1
ATOM 1382 C CA . LYS A 1 174 ? -21.115 -4.124 7.966 1.00 88.88 174 LYS A CA 1
ATOM 1383 C C . LYS A 1 174 ? -21.408 -2.626 7.944 1.00 88.88 174 LYS A C 1
ATOM 1385 O O . LYS A 1 174 ? -20.728 -1.837 8.592 1.00 88.88 174 LYS A O 1
ATOM 1390 N N . LYS A 1 175 ? -22.483 -2.233 7.264 1.00 85.88 175 LYS A N 1
ATOM 1391 C CA . LYS A 1 175 ? -22.897 -0.829 7.144 1.00 85.88 175 LYS A CA 1
ATOM 1392 C C . LYS A 1 175 ? -23.636 -0.343 8.410 1.00 85.88 175 LYS A C 1
ATOM 1394 O O . LYS A 1 175 ? -24.774 0.108 8.341 1.00 85.88 175 LYS A O 1
ATOM 1399 N N . ARG A 1 176 ? -23.013 -0.476 9.593 1.00 88.00 176 ARG A N 1
ATOM 1400 C CA . ARG A 1 176 ? -23.498 0.086 10.872 1.00 88.00 176 ARG A CA 1
ATOM 1401 C C . ARG A 1 176 ? -22.359 0.701 11.690 1.00 88.00 176 ARG A C 1
ATOM 1403 O O . ARG A 1 176 ? -21.251 0.178 11.700 1.00 88.00 176 ARG A O 1
ATOM 1410 N N . GLY A 1 177 ? -22.649 1.776 12.424 1.00 89.94 177 GLY A N 1
ATOM 1411 C CA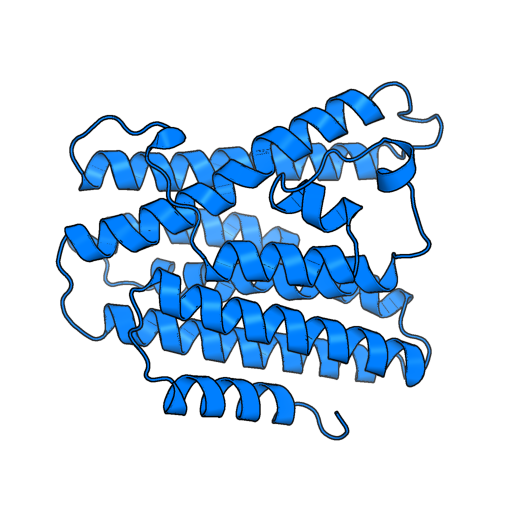 . GLY A 1 177 ? -21.706 2.382 13.371 1.00 89.94 177 GLY A CA 1
ATOM 1412 C C . GLY A 1 177 ? -20.375 2.798 12.731 1.00 89.94 177 GLY A C 1
ATOM 1413 O O . GLY A 1 177 ? -20.353 3.386 11.653 1.00 89.94 177 GLY A O 1
ATOM 1414 N N . MET A 1 178 ? -19.264 2.500 13.410 1.00 92.12 178 MET A N 1
ATOM 1415 C CA . MET A 1 178 ? -17.910 2.831 12.943 1.00 92.12 178 MET A CA 1
ATOM 1416 C C . MET A 1 178 ? -17.523 2.068 11.668 1.00 92.12 178 MET A C 1
ATOM 1418 O O . MET A 1 178 ? -16.905 2.646 10.776 1.00 92.12 178 MET A O 1
ATOM 1422 N N . ASP A 1 179 ? -17.946 0.810 11.553 1.00 93.56 179 ASP A N 1
ATOM 1423 C CA . ASP A 1 179 ? -17.668 -0.039 10.394 1.00 93.56 179 ASP A CA 1
ATOM 1424 C C . ASP A 1 179 ? -18.280 0.527 9.109 1.00 93.56 179 ASP A C 1
ATOM 1426 O O . ASP A 1 179 ? -17.654 0.445 8.058 1.00 93.56 179 ASP A O 1
ATOM 1430 N N . ALA A 1 180 ? -19.446 1.183 9.188 1.00 94.56 180 ALA A N 1
ATOM 1431 C CA . ALA A 1 180 ? -20.052 1.861 8.038 1.00 94.56 180 ALA A CA 1
ATOM 1432 C C . ALA A 1 180 ? -19.165 2.983 7.487 1.00 94.56 180 ALA A C 1
ATOM 1434 O O . ALA A 1 180 ? -19.003 3.106 6.275 1.00 94.56 180 ALA A O 1
ATOM 1435 N N . LYS A 1 181 ? -18.594 3.791 8.388 1.00 95.25 181 LYS A N 1
ATOM 1436 C CA . LYS A 1 181 ? -17.749 4.938 8.034 1.00 95.25 181 LYS A CA 1
ATOM 1437 C C . LYS A 1 181 ? -16.444 4.472 7.402 1.00 95.25 181 LYS A C 1
ATOM 1439 O O . LYS A 1 181 ? -16.056 4.960 6.346 1.00 95.25 181 LYS A O 1
ATOM 1444 N N . ILE A 1 182 ? -15.823 3.458 8.012 1.00 96.88 182 ILE A N 1
ATOM 1445 C CA . ILE A 1 182 ? -14.650 2.775 7.458 1.00 96.88 182 ILE A CA 1
ATOM 1446 C C . ILE A 1 182 ? -14.997 2.215 6.073 1.00 96.88 182 ILE A C 1
ATOM 1448 O O . ILE A 1 182 ? -14.292 2.489 5.108 1.00 96.88 182 ILE A O 1
ATOM 1452 N N . ALA A 1 183 ? -16.106 1.486 5.941 1.00 96.88 183 ALA A N 1
ATOM 1453 C CA . ALA A 1 183 ? -16.497 0.891 4.672 1.00 96.88 183 ALA A CA 1
ATOM 1454 C C . ALA A 1 183 ? -16.677 1.923 3.557 1.00 96.88 183 ALA A C 1
ATOM 1456 O O . ALA A 1 183 ? -16.213 1.672 2.453 1.00 96.88 183 ALA A O 1
ATOM 1457 N N . GLY A 1 184 ? -17.313 3.065 3.837 1.00 96.62 184 GLY A N 1
ATOM 1458 C CA . GLY A 1 184 ? -17.506 4.128 2.848 1.00 96.62 184 GLY A CA 1
ATOM 1459 C C . GLY A 1 184 ? -16.184 4.686 2.318 1.00 96.62 184 GLY A C 1
ATOM 1460 O O . GLY A 1 184 ? -15.970 4.710 1.111 1.00 96.62 184 GLY A O 1
ATOM 1461 N N . VAL A 1 185 ? -15.263 5.042 3.219 1.00 96.50 185 VAL A N 1
ATOM 1462 C CA . VAL A 1 185 ? -13.936 5.563 2.841 1.00 96.50 185 VAL A CA 1
ATOM 1463 C C . VAL A 1 185 ? -13.148 4.557 2.006 1.00 96.50 185 VAL A C 1
ATOM 1465 O O . VAL A 1 185 ? -12.601 4.896 0.961 1.00 96.50 185 VAL A O 1
ATOM 1468 N N . PHE A 1 186 ? -13.100 3.299 2.442 1.00 95.38 186 PHE A N 1
ATOM 1469 C CA . PHE A 1 186 ? -12.309 2.281 1.753 1.00 95.38 186 PHE A CA 1
ATOM 1470 C C . PHE A 1 186 ? -12.962 1.751 0.473 1.00 95.38 186 PHE A C 1
ATOM 1472 O O . PHE A 1 186 ? -12.269 1.172 -0.357 1.00 95.38 186 PHE A O 1
ATOM 1479 N N . GLU A 1 187 ? -14.266 1.946 0.291 1.00 94.62 187 GLU A N 1
ATOM 1480 C CA . GLU A 1 187 ? -14.963 1.701 -0.974 1.00 94.62 187 GLU A CA 1
ATOM 1481 C C . GLU A 1 187 ? -14.611 2.754 -2.031 1.00 94.62 187 GLU A C 1
ATOM 1483 O O . GLU A 1 187 ? -14.445 2.407 -3.199 1.00 94.62 187 GLU A O 1
ATOM 1488 N N . GLU A 1 188 ? -14.450 4.016 -1.625 1.00 93.88 188 GLU A N 1
ATOM 1489 C CA . GLU A 1 188 ? -13.987 5.088 -2.511 1.00 93.88 188 GLU A CA 1
ATOM 1490 C C . GLU A 1 188 ? -12.538 4.851 -2.950 1.00 93.88 188 GLU A C 1
ATOM 1492 O O . GLU A 1 188 ? -12.279 4.773 -4.146 1.00 93.88 188 GLU A O 1
ATOM 1497 N N . ILE A 1 189 ? -11.629 4.605 -1.999 1.00 92.12 189 ILE A N 1
ATOM 1498 C CA . ILE A 1 189 ? -10.218 4.300 -2.297 1.00 92.12 189 ILE A CA 1
ATOM 1499 C C . ILE A 1 189 ? -10.101 3.062 -3.199 1.00 92.12 189 ILE A C 1
ATOM 1501 O O . ILE A 1 189 ? -9.349 3.060 -4.167 1.00 92.12 189 ILE A O 1
ATOM 1505 N N . LEU A 1 190 ? -10.871 1.999 -2.924 1.00 90.94 190 LEU A N 1
ATOM 1506 C CA . LEU A 1 190 ? -10.838 0.784 -3.744 1.00 90.94 190 LEU A CA 1
ATOM 1507 C C . LEU A 1 190 ? -11.208 1.052 -5.208 1.00 90.94 190 LEU A C 1
ATOM 1509 O O . LEU A 1 190 ? -10.691 0.368 -6.088 1.00 90.94 190 LEU A O 1
ATOM 1513 N N . ARG A 1 191 ? -12.125 1.989 -5.461 1.00 88.81 191 ARG A N 1
ATOM 1514 C CA . ARG A 1 191 ? -12.573 2.322 -6.814 1.00 88.81 191 ARG A CA 1
ATOM 1515 C C . ARG A 1 191 ? -11.453 2.967 -7.618 1.00 88.81 191 ARG A C 1
ATOM 1517 O O . ARG A 1 191 ? -11.191 2.494 -8.716 1.00 88.81 191 ARG A O 1
ATOM 1524 N N . ASP A 1 192 ? -10.777 3.950 -7.030 1.00 86.00 192 ASP A N 1
ATOM 1525 C CA . ASP A 1 192 ? -9.634 4.627 -7.651 1.00 86.00 192 ASP A CA 1
ATOM 1526 C C . ASP A 1 192 ? -8.507 3.609 -7.945 1.00 86.00 192 ASP A C 1
ATOM 1528 O O . ASP A 1 192 ? -7.975 3.519 -9.046 1.00 8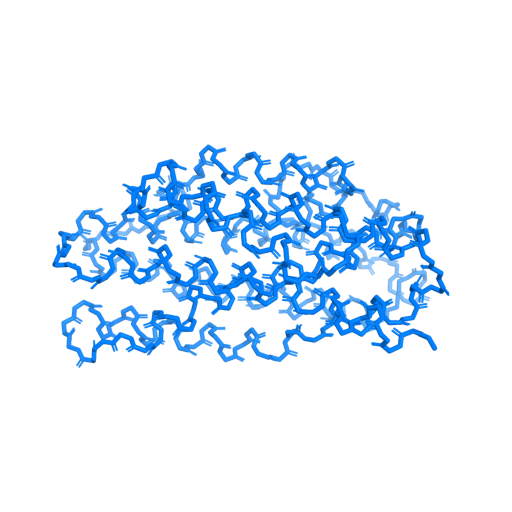6.00 192 ASP A O 1
ATOM 1532 N N . GLU A 1 193 ? -8.218 2.718 -6.992 1.00 81.50 193 GLU A N 1
ATOM 1533 C CA . GLU A 1 193 ? -7.176 1.686 -7.121 1.00 81.50 193 GLU A CA 1
ATOM 1534 C C . GLU A 1 193 ? -7.464 0.620 -8.193 1.00 81.50 193 GLU A C 1
ATOM 1536 O O . GLU A 1 193 ? -6.544 -0.021 -8.714 1.00 81.50 193 GLU A O 1
ATOM 1541 N N . MET A 1 194 ? -8.738 0.375 -8.521 1.00 75.81 194 MET A N 1
ATOM 1542 C CA . MET A 1 194 ? -9.104 -0.601 -9.552 1.00 75.81 194 MET A CA 1
ATOM 1543 C C . MET A 1 194 ? -8.693 -0.153 -10.955 1.00 75.81 194 MET A C 1
ATOM 1545 O O . MET A 1 194 ? -8.419 -1.017 -11.788 1.00 75.81 194 MET A O 1
ATOM 1549 N N . GLU A 1 195 ? -8.593 1.152 -11.199 1.00 67.81 195 GLU A N 1
ATOM 1550 C CA . GLU A 1 195 ? -8.150 1.707 -12.481 1.00 67.81 195 GLU A CA 1
ATOM 1551 C C . GLU A 1 195 ? -6.639 1.471 -12.699 1.00 67.81 195 GLU A C 1
ATOM 1553 O O . GLU A 1 195 ? -6.192 1.212 -13.820 1.00 67.81 195 GLU A O 1
ATOM 1558 N N . HIS A 1 196 ? -5.863 1.392 -11.609 1.00 66.88 196 HIS A N 1
ATOM 1559 C CA . HIS A 1 196 ? -4.397 1.248 -11.629 1.00 66.88 196 HIS A CA 1
ATOM 1560 C C . HIS A 1 196 ? -3.877 -0.196 -11.525 1.00 66.88 196 HIS A C 1
ATOM 1562 O O . HIS A 1 196 ? -2.690 -0.460 -11.753 1.00 66.88 196 HIS A O 1
ATOM 1568 N N . LYS A 1 197 ? -4.754 -1.153 -11.198 1.00 60.22 197 LYS A N 1
ATOM 1569 C CA . LYS A 1 197 ? -4.415 -2.511 -10.725 1.00 60.22 197 LYS A CA 1
ATOM 1570 C C . LYS A 1 197 ? -3.572 -3.366 -11.682 1.00 60.22 197 LYS A C 1
ATOM 1572 O O . LYS A 1 197 ? -2.803 -4.213 -11.224 1.00 60.22 197 LYS A O 1
ATOM 1577 N N . ASP A 1 198 ? -3.701 -3.150 -12.986 1.00 67.75 198 ASP A N 1
ATOM 1578 C CA . ASP A 1 198 ? -3.088 -4.007 -14.010 1.00 67.75 198 ASP A CA 1
ATOM 1579 C C . ASP A 1 198 ? -1.803 -3.419 -14.621 1.00 67.75 198 ASP A C 1
ATOM 1581 O O . ASP A 1 198 ? -1.156 -4.066 -15.446 1.00 67.75 198 ASP A O 1
ATOM 1585 N N . SER A 1 199 ? -1.389 -2.218 -14.202 1.00 75.12 199 SER A N 1
ATOM 1586 C CA . SER A 1 199 ? -0.198 -1.526 -14.723 1.00 75.12 199 SER A CA 1
ATOM 1587 C C . SER A 1 199 ? 1.086 -2.358 -14.577 1.00 75.12 199 SER A C 1
ATOM 1589 O O . SER A 1 199 ? 1.777 -2.611 -15.564 1.00 75.12 199 SER A O 1
ATOM 1591 N N . GLY A 1 200 ? 1.363 -2.876 -13.375 1.00 77.31 200 GLY A N 1
ATOM 1592 C CA . GLY A 1 200 ? 2.554 -3.689 -13.107 1.00 77.31 200 GLY A CA 1
ATOM 1593 C C . GLY A 1 200 ? 2.583 -5.007 -13.890 1.00 77.31 200 GLY A C 1
ATOM 1594 O O . GLY A 1 200 ? 3.626 -5.393 -14.413 1.00 77.31 200 GLY A O 1
ATOM 1595 N N . ALA A 1 201 ? 1.436 -5.682 -14.030 1.00 82.62 201 ALA A N 1
ATOM 1596 C CA . ALA A 1 201 ? 1.346 -6.927 -14.796 1.00 82.62 201 ALA A CA 1
ATOM 1597 C C . ALA A 1 201 ? 1.571 -6.692 -16.298 1.00 82.62 201 ALA A C 1
ATOM 1599 O O . ALA A 1 201 ? 2.284 -7.469 -16.935 1.00 82.62 201 ALA A O 1
ATOM 1600 N N . ARG A 1 202 ? 1.013 -5.604 -16.851 1.00 84.31 202 ARG A N 1
ATOM 1601 C CA . ARG A 1 202 ? 1.228 -5.206 -18.251 1.00 84.31 202 ARG A CA 1
ATOM 1602 C C . ARG A 1 202 ? 2.698 -4.906 -18.537 1.00 84.31 202 ARG A C 1
ATOM 1604 O O . ARG A 1 202 ? 3.229 -5.417 -19.517 1.00 84.31 202 ARG A O 1
ATOM 1611 N N . LEU A 1 203 ? 3.365 -4.145 -17.666 1.00 84.31 203 LEU A N 1
ATOM 1612 C CA . LEU A 1 203 ? 4.789 -3.830 -17.823 1.00 84.31 203 LEU A CA 1
ATOM 1613 C C . LE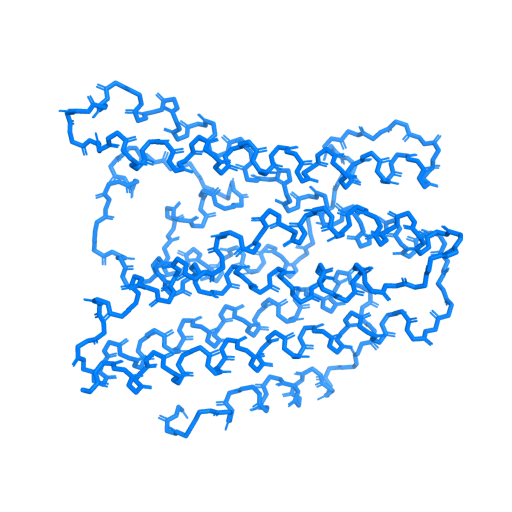U A 1 203 ? 5.658 -5.089 -17.750 1.00 84.31 203 LEU A C 1
ATOM 1615 O O . LEU A 1 203 ? 6.490 -5.319 -18.626 1.00 84.31 203 LEU A O 1
ATOM 1619 N N . LEU A 1 204 ? 5.428 -5.956 -16.760 1.00 87.62 204 LEU A N 1
ATOM 1620 C CA . LEU A 1 204 ? 6.173 -7.211 -16.639 1.00 87.62 204 LEU A CA 1
ATOM 1621 C C . LEU A 1 204 ? 5.992 -8.113 -17.866 1.00 87.62 204 LEU A C 1
ATOM 1623 O O . LEU A 1 204 ? 6.941 -8.788 -18.257 1.00 87.62 204 LEU A O 1
ATOM 1627 N N . ALA A 1 205 ? 4.816 -8.106 -18.504 1.00 88.44 205 ALA A N 1
ATOM 1628 C CA . ALA A 1 205 ? 4.560 -8.916 -19.696 1.00 88.44 205 ALA A CA 1
ATOM 1629 C C . ALA A 1 205 ? 5.486 -8.573 -20.869 1.00 88.44 205 ALA A C 1
ATOM 1631 O O . ALA A 1 205 ? 5.832 -9.466 -21.638 1.00 88.44 205 ALA A O 1
ATOM 1632 N N . SER A 1 206 ? 5.908 -7.310 -20.975 1.00 87.94 206 SER A N 1
ATOM 1633 C CA . SER A 1 206 ? 6.895 -6.868 -21.968 1.00 87.94 206 SER A CA 1
ATOM 1634 C C . SER A 1 206 ? 8.355 -7.062 -21.553 1.00 87.94 206 SER A C 1
ATOM 1636 O O . SER A 1 206 ? 9.229 -6.926 -22.397 1.00 87.94 206 SER A O 1
ATOM 1638 N N . LEU A 1 207 ? 8.634 -7.349 -20.277 1.00 89.62 207 LEU A N 1
ATOM 1639 C CA . LEU A 1 207 ? 9.999 -7.391 -19.727 1.00 89.62 207 LEU A CA 1
ATOM 1640 C C . LEU A 1 207 ? 10.494 -8.809 -19.430 1.00 89.62 207 LEU A C 1
ATOM 1642 O O . LEU A 1 207 ? 11.693 -9.018 -19.268 1.00 89.62 207 LEU A O 1
ATOM 1646 N N . ILE A 1 208 ? 9.581 -9.771 -19.287 1.00 90.88 208 ILE A N 1
ATOM 1647 C CA . ILE A 1 208 ? 9.924 -11.149 -18.938 1.00 90.88 208 ILE A CA 1
ATOM 1648 C C . ILE A 1 208 ? 9.979 -11.995 -20.204 1.00 90.88 208 ILE A C 1
ATOM 1650 O O . ILE A 1 208 ? 8.955 -12.440 -20.731 1.00 90.88 208 ILE A O 1
ATOM 1654 N N . GLU A 1 209 ? 11.202 -12.248 -20.651 1.00 88.25 209 GLU A N 1
ATO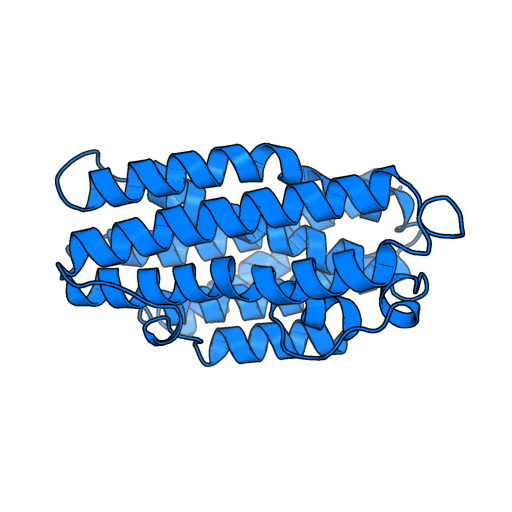M 1655 C CA . GLU A 1 209 ? 11.490 -13.001 -21.871 1.00 88.25 209 GLU A CA 1
ATOM 1656 C C . GLU A 1 209 ? 11.894 -14.453 -21.573 1.00 88.25 209 GLU A C 1
ATOM 1658 O O . GLU A 1 209 ? 11.648 -15.351 -22.381 1.00 88.25 209 GLU A O 1
ATOM 1663 N N . ASP A 1 210 ? 12.452 -14.707 -20.386 1.00 90.19 210 ASP A N 1
ATOM 1664 C CA . ASP A 1 210 ? 13.088 -15.972 -20.022 1.00 90.19 210 ASP A CA 1
ATOM 1665 C C . ASP A 1 210 ? 12.886 -16.360 -18.542 1.00 90.19 210 ASP A C 1
ATOM 1667 O O . ASP A 1 210 ? 12.300 -15.632 -17.737 1.00 90.19 210 ASP A O 1
ATOM 1671 N N . ASP A 1 211 ? 13.384 -17.542 -18.171 1.00 91.44 211 ASP A N 1
ATOM 1672 C CA . ASP A 1 211 ? 13.327 -18.040 -16.791 1.00 91.44 211 ASP A CA 1
ATOM 1673 C C . ASP A 1 211 ? 14.125 -17.164 -15.810 1.00 91.44 211 ASP A C 1
ATOM 1675 O O . ASP A 1 211 ? 13.781 -17.083 -14.629 1.00 91.44 211 ASP A O 1
ATOM 1679 N N . THR A 1 212 ? 15.196 -16.513 -16.269 1.00 92.00 212 THR A N 1
ATOM 1680 C CA . THR A 1 212 ? 16.075 -15.693 -15.424 1.00 92.00 212 THR A CA 1
ATOM 1681 C C . THR A 1 212 ? 15.349 -14.435 -14.954 1.00 92.00 212 THR A C 1
ATOM 1683 O O . THR A 1 212 ? 15.254 -14.180 -13.749 1.00 92.00 212 THR A O 1
ATOM 1686 N N . SER A 1 213 ? 14.783 -13.680 -15.896 1.00 92.56 213 SER A N 1
ATOM 1687 C CA . SER A 1 213 ? 13.963 -12.490 -15.645 1.00 92.56 213 SER A CA 1
ATOM 1688 C C . SER A 1 213 ? 12.707 -12.833 -14.841 1.00 92.56 213 SER A C 1
ATOM 1690 O O . SER A 1 213 ? 12.366 -12.115 -13.897 1.00 92.56 213 SER A O 1
ATOM 1692 N N . PHE A 1 214 ? 12.077 -13.981 -15.115 1.00 93.62 214 PHE A N 1
ATOM 1693 C CA . PHE A 1 214 ? 10.963 -14.485 -14.313 1.00 93.62 214 PHE A CA 1
ATOM 1694 C C . PHE A 1 214 ? 11.359 -14.754 -12.855 1.00 93.62 214 PHE A C 1
ATOM 1696 O O . PHE A 1 214 ? 10.717 -14.229 -11.942 1.00 93.62 214 PHE A O 1
ATOM 1703 N N . ARG A 1 215 ? 12.419 -15.539 -12.608 1.00 93.38 215 ARG A N 1
ATOM 1704 C CA . ARG A 1 215 ? 12.879 -15.866 -11.244 1.00 93.38 215 ARG A CA 1
ATOM 1705 C C . ARG A 1 215 ? 13.262 -14.611 -10.474 1.00 93.38 215 ARG A C 1
ATOM 1707 O O . ARG A 1 215 ? 12.921 -14.490 -9.298 1.00 93.38 215 ARG A O 1
ATOM 1714 N N . ARG A 1 216 ? 13.908 -13.655 -11.146 1.00 94.31 216 ARG A N 1
ATOM 1715 C CA . ARG A 1 216 ? 14.248 -12.355 -10.567 1.00 94.31 216 ARG A CA 1
ATOM 1716 C C . ARG A 1 216 ? 12.997 -11.586 -10.140 1.00 94.31 216 ARG A C 1
ATOM 1718 O O . ARG A 1 216 ? 12.910 -11.177 -8.983 1.00 94.31 216 ARG A O 1
ATOM 1725 N N . ALA A 1 217 ? 12.010 -11.439 -11.023 1.00 93.94 217 ALA A N 1
ATOM 1726 C CA . ALA A 1 217 ? 10.750 -10.772 -10.694 1.00 93.94 217 ALA A CA 1
ATOM 1727 C C . ALA A 1 217 ? 10.002 -11.487 -9.555 1.00 93.94 217 ALA A C 1
ATOM 1729 O O . ALA A 1 217 ? 9.497 -10.844 -8.634 1.00 93.94 217 ALA A O 1
ATOM 1730 N N . ALA A 1 218 ? 9.969 -12.820 -9.567 1.00 94.81 218 ALA A N 1
ATOM 1731 C CA . ALA A 1 218 ? 9.283 -13.598 -8.545 1.00 94.81 218 ALA A CA 1
ATOM 1732 C C . ALA A 1 218 ? 9.961 -13.515 -7.170 1.00 94.81 218 ALA A C 1
ATOM 1734 O O . ALA A 1 218 ? 9.261 -13.459 -6.156 1.00 94.81 218 ALA A O 1
ATOM 1735 N N . GLN A 1 219 ? 11.297 -13.442 -7.120 1.00 95.06 219 GLN A N 1
ATOM 1736 C CA . GLN A 1 219 ? 12.040 -13.173 -5.887 1.00 95.06 219 GLN A CA 1
ATOM 1737 C C . GLN A 1 219 ? 11.625 -11.823 -5.288 1.00 95.06 219 GLN A C 1
ATOM 1739 O O . GLN A 1 219 ? 11.272 -11.756 -4.109 1.00 95.06 219 GLN A O 1
ATOM 1744 N N . ILE A 1 220 ? 11.606 -10.769 -6.111 1.00 94.88 220 ILE A N 1
ATOM 1745 C CA . ILE A 1 220 ? 11.222 -9.413 -5.693 1.00 94.88 220 ILE A CA 1
ATOM 1746 C C . ILE A 1 220 ? 9.796 -9.408 -5.138 1.00 94.88 220 ILE A C 1
ATOM 1748 O O . ILE A 1 220 ? 9.557 -8.900 -4.039 1.00 94.88 220 ILE A O 1
ATOM 1752 N N . VAL A 1 221 ? 8.853 -10.026 -5.859 1.00 94.12 221 VAL A N 1
ATOM 1753 C CA . VAL A 1 221 ? 7.458 -10.152 -5.415 1.00 94.12 221 VAL A CA 1
ATOM 1754 C C . VAL A 1 221 ? 7.379 -10.898 -4.081 1.00 94.12 221 VAL A C 1
ATOM 1756 O O . VAL A 1 221 ? 6.739 -10.407 -3.156 1.00 94.12 221 VAL A O 1
ATOM 1759 N N . CYS A 1 222 ? 8.064 -12.036 -3.929 1.00 95.00 222 CYS A N 1
ATOM 1760 C CA . CYS A 1 222 ? 8.076 -12.800 -2.677 1.00 95.00 222 CYS A CA 1
ATOM 1761 C C . CYS A 1 222 ? 8.598 -11.984 -1.488 1.00 95.00 222 CYS A C 1
ATOM 1763 O O . CYS A 1 222 ? 8.002 -11.992 -0.410 1.00 95.00 222 CYS A O 1
ATOM 1765 N N . GLU A 1 223 ? 9.730 -11.304 -1.649 1.00 95.62 223 GLU A N 1
ATOM 1766 C CA . GLU A 1 223 ? 10.358 -10.562 -0.557 1.00 95.62 223 GLU A CA 1
ATOM 1767 C C . GLU A 1 223 ? 9.532 -9.344 -0.144 1.00 95.62 223 GLU A C 1
ATOM 1769 O O . GLU A 1 223 ? 9.258 -9.149 1.046 1.00 95.62 223 GLU A O 1
ATOM 1774 N N . ILE A 1 224 ? 9.070 -8.557 -1.119 1.00 94.44 224 ILE A N 1
ATOM 1775 C CA . ILE A 1 224 ? 8.270 -7.364 -0.846 1.00 94.44 224 ILE A CA 1
ATOM 1776 C C . ILE A 1 224 ? 6.904 -7.755 -0.291 1.00 94.44 224 ILE A C 1
ATOM 1778 O O . ILE A 1 224 ? 6.494 -7.210 0.734 1.00 94.44 224 ILE A O 1
ATOM 1782 N N . SER A 1 225 ? 6.201 -8.708 -0.907 1.00 94.94 225 SER A N 1
ATOM 1783 C CA . SER A 1 225 ? 4.888 -9.141 -0.425 1.00 94.94 225 SER A CA 1
ATOM 1784 C C . SER A 1 225 ? 4.969 -9.853 0.928 1.00 94.94 225 SER A C 1
ATOM 1786 O O . SER A 1 225 ? 4.113 -9.627 1.784 1.00 94.94 225 SER A O 1
ATOM 1788 N N . GLY A 1 226 ? 6.025 -10.630 1.189 1.00 95.62 226 GLY A N 1
ATOM 1789 C CA . GLY A 1 226 ? 6.273 -11.230 2.501 1.00 95.62 226 GLY A CA 1
ATOM 1790 C C . GLY A 1 226 ? 6.519 -10.181 3.593 1.00 95.62 226 GLY A C 1
ATOM 1791 O O . GLY A 1 226 ? 5.950 -10.266 4.687 1.00 95.62 226 GLY A O 1
ATOM 1792 N N . GLN A 1 227 ? 7.310 -9.142 3.305 1.00 96.69 227 GLN A N 1
ATOM 1793 C CA . GLN A 1 227 ? 7.509 -8.028 4.236 1.00 96.69 227 GLN A CA 1
ATOM 1794 C C . GLN A 1 227 ? 6.228 -7.199 4.416 1.00 96.69 227 GLN A C 1
ATOM 1796 O O . GLN A 1 227 ? 5.897 -6.787 5.531 1.00 96.69 227 GLN A O 1
ATOM 1801 N N . ARG A 1 228 ? 5.460 -7.001 3.344 1.00 94.44 228 ARG A N 1
ATOM 1802 C CA . ARG A 1 228 ? 4.172 -6.303 3.365 1.00 94.44 228 ARG A CA 1
ATOM 1803 C C . ARG A 1 228 ? 3.139 -7.033 4.222 1.00 94.44 228 ARG A C 1
ATOM 1805 O O . ARG A 1 228 ? 2.440 -6.393 5.003 1.00 94.44 228 ARG A O 1
ATOM 1812 N N . LEU A 1 229 ? 3.100 -8.361 4.154 1.00 96.00 229 LEU A N 1
ATOM 1813 C CA . LEU A 1 229 ? 2.258 -9.198 5.004 1.00 96.00 229 LEU A CA 1
ATOM 1814 C C . LEU A 1 229 ? 2.590 -8.989 6.497 1.00 96.00 229 LEU A C 1
ATOM 1816 O O . LEU A 1 229 ? 1.688 -8.777 7.310 1.00 96.00 229 LEU A O 1
ATOM 1820 N N . ARG A 1 230 ? 3.881 -8.949 6.866 1.00 97.56 230 ARG A N 1
ATOM 1821 C CA . ARG A 1 230 ? 4.324 -8.625 8.242 1.00 97.56 230 ARG A CA 1
ATOM 1822 C C . ARG A 1 230 ? 3.918 -7.214 8.663 1.00 97.56 230 ARG A C 1
ATOM 1824 O O . ARG A 1 230 ? 3.445 -7.029 9.784 1.00 97.56 230 ARG A O 1
ATOM 1831 N N . MET A 1 231 ? 4.077 -6.241 7.766 1.00 96.12 231 MET A N 1
ATOM 1832 C CA . MET A 1 231 ? 3.636 -4.863 7.984 1.00 96.12 231 MET A CA 1
ATOM 1833 C C . MET A 1 231 ? 2.133 -4.782 8.231 1.00 96.12 231 MET A C 1
ATOM 1835 O O . MET A 1 231 ? 1.718 -4.151 9.201 1.00 96.12 231 MET A O 1
ATOM 1839 N N . ARG A 1 232 ? 1.323 -5.499 7.447 1.00 96.50 232 ARG A N 1
ATOM 1840 C CA . ARG A 1 232 ? -0.127 -5.543 7.638 1.00 96.50 232 ARG A CA 1
ATOM 1841 C C . ARG A 1 232 ? -0.504 -6.100 9.010 1.00 96.50 232 ARG A C 1
ATOM 1843 O O . ARG A 1 232 ? -1.388 -5.554 9.664 1.00 96.50 232 ARG A O 1
ATOM 1850 N N . ASN A 1 233 ? 0.180 -7.146 9.474 1.00 98.06 233 ASN A N 1
ATOM 1851 C CA . ASN A 1 233 ? -0.079 -7.714 10.800 1.00 98.06 233 ASN A CA 1
ATOM 1852 C C . ASN A 1 233 ? 0.252 -6.713 11.916 1.00 98.06 233 ASN A C 1
ATOM 1854 O O . ASN A 1 233 ? -0.561 -6.514 12.811 1.00 98.06 233 ASN A O 1
ATOM 1858 N N . GLU A 1 234 ? 1.384 -6.008 11.836 1.00 98.38 234 GLU A N 1
ATOM 1859 C CA . GLU A 1 234 ? 1.732 -4.958 12.808 1.00 98.38 234 GLU A CA 1
ATOM 1860 C C . GLU A 1 234 ? 0.747 -3.779 12.787 1.00 98.38 234 GLU A C 1
ATOM 1862 O O . GLU A 1 234 ? 0.374 -3.258 13.850 1.00 98.38 234 GLU A O 1
ATOM 1867 N N . GLN A 1 235 ? 0.307 -3.379 11.589 1.00 97.19 235 GLN A N 1
ATOM 1868 C CA . GLN A 1 235 ? -0.658 -2.303 11.387 1.00 97.19 235 GLN A CA 1
ATOM 1869 C C . GLN A 1 235 ? -1.945 -2.556 12.171 1.00 97.19 235 GLN A C 1
ATOM 1871 O O . GLN A 1 235 ? -2.412 -1.663 12.876 1.00 97.19 235 GLN A O 1
ATOM 1876 N N . PHE A 1 236 ? -2.454 -3.787 12.132 1.00 97.62 236 PHE A N 1
ATOM 1877 C CA . PHE A 1 236 ? -3.651 -4.206 12.861 1.00 97.62 236 PHE A CA 1
ATOM 1878 C C . PHE A 1 236 ? -3.393 -4.667 14.306 1.00 97.62 236 PHE A C 1
ATOM 1880 O O . PHE A 1 236 ? -4.301 -5.173 14.960 1.00 97.62 236 PHE A O 1
ATOM 1887 N N . GLY A 1 237 ? -2.182 -4.473 14.839 1.00 97.06 237 GLY A N 1
ATOM 1888 C CA . GLY A 1 237 ? -1.866 -4.818 16.228 1.00 97.06 237 GLY A CA 1
ATOM 1889 C C . GLY A 1 237 ? -1.657 -6.313 16.473 1.00 97.06 237 GLY A C 1
ATOM 1890 O O . GLY A 1 237 ? -1.923 -6.784 17.571 1.00 97.06 237 GLY A O 1
ATOM 1891 N N . PHE A 1 238 ? -1.153 -7.033 15.471 1.00 97.88 238 PHE A N 1
ATOM 1892 C CA . PHE A 1 238 ? -0.829 -8.462 15.496 1.00 97.88 238 PHE A CA 1
ATOM 1893 C C . PHE A 1 238 ? -2.038 -9.389 15.729 1.00 97.88 238 PHE A C 1
ATOM 1895 O O . PHE A 1 238 ? -2.012 -10.202 16.651 1.00 97.88 238 PHE A O 1
ATOM 1902 N N . PRO A 1 239 ? -3.101 -9.314 14.899 1.00 97.88 239 PRO A N 1
ATOM 1903 C CA . PRO A 1 239 ? -4.253 -10.208 15.024 1.00 97.88 239 PRO A CA 1
ATOM 1904 C C . PRO A 1 239 ? -3.927 -11.681 14.727 1.00 97.88 239 PRO A C 1
ATOM 1906 O O . PRO A 1 239 ? -4.700 -12.544 15.131 1.00 97.88 239 PRO A O 1
ATOM 1909 N N . LEU A 1 240 ? -2.820 -11.971 14.031 1.00 98.25 240 LEU A N 1
ATOM 1910 C CA . LEU A 1 240 ? -2.326 -13.329 13.786 1.00 98.25 240 LEU A CA 1
ATOM 1911 C C . LEU A 1 240 ? -0.980 -13.569 14.478 1.00 98.25 240 LEU A C 1
ATOM 1913 O O . LEU A 1 240 ? -0.111 -12.689 14.508 1.00 98.25 240 LEU A O 1
ATOM 1917 N N . SER A 1 241 ? -0.788 -14.795 14.964 1.00 98.25 241 SER A N 1
ATOM 1918 C CA . SER A 1 241 ? 0.460 -15.264 15.573 1.00 98.25 241 SER A CA 1
ATOM 1919 C C . SER A 1 241 ? 1.596 -15.407 14.555 1.00 98.25 241 SER A C 1
ATOM 1921 O O . SER A 1 241 ? 1.381 -15.531 13.348 1.00 98.25 241 SER A O 1
ATOM 1923 N N . GLU A 1 242 ? 2.844 -15.460 15.028 1.00 97.19 242 GLU A N 1
ATOM 1924 C CA . GLU A 1 242 ? 4.003 -15.655 14.147 1.00 97.19 242 GLU A CA 1
ATOM 1925 C C . GLU A 1 242 ? 3.929 -16.975 13.355 1.00 97.19 242 GLU A C 1
ATOM 1927 O O . GLU A 1 242 ? 4.306 -17.015 12.181 1.00 97.19 242 GLU A O 1
ATOM 1932 N N . ALA A 1 243 ? 3.407 -18.044 13.964 1.00 98.00 243 ALA A N 1
ATOM 1933 C CA . ALA A 1 243 ? 3.230 -19.337 13.307 1.00 98.00 243 ALA A CA 1
ATOM 1934 C C . ALA A 1 243 ? 2.220 -19.254 12.149 1.00 98.00 243 ALA A C 1
ATOM 1936 O O . ALA A 1 243 ? 2.484 -19.758 11.053 1.00 98.00 243 ALA A O 1
ATOM 1937 N N . GLU A 1 244 ? 1.098 -18.560 12.352 1.00 98.25 244 GLU A N 1
ATOM 1938 C CA . GLU A 1 244 ? 0.109 -18.317 11.298 1.00 98.25 244 GLU A CA 1
ATOM 1939 C C . GLU A 1 244 ? 0.687 -17.463 10.170 1.00 98.25 244 GLU A C 1
ATOM 1941 O O . GLU A 1 244 ? 0.495 -17.781 8.996 1.00 98.25 244 GLU A O 1
ATOM 1946 N N . MET A 1 245 ? 1.456 -16.427 10.512 1.00 98.19 245 MET A N 1
ATOM 1947 C CA . MET A 1 245 ? 2.125 -15.565 9.536 1.00 98.19 245 MET A CA 1
ATOM 1948 C C . MET A 1 245 ? 3.135 -16.340 8.680 1.00 98.19 245 MET A C 1
ATOM 1950 O O . MET A 1 245 ? 3.130 -16.203 7.456 1.00 98.19 245 MET A O 1
ATOM 1954 N N . LYS A 1 246 ? 3.955 -17.206 9.293 1.00 97.38 246 LYS A N 1
ATOM 1955 C CA . LYS A 1 246 ? 4.878 -18.104 8.572 1.00 97.38 246 LYS A CA 1
ATOM 1956 C C . LYS A 1 246 ? 4.126 -19.074 7.660 1.00 97.38 246 LYS A C 1
ATOM 1958 O O . LYS A 1 246 ? 4.539 -19.298 6.526 1.00 97.38 246 LYS A O 1
ATOM 1963 N N . SER A 1 247 ? 3.007 -19.626 8.132 1.00 97.94 247 SER A N 1
ATOM 1964 C CA . SER A 1 247 ? 2.155 -20.519 7.338 1.00 97.94 247 SER A CA 1
ATOM 1965 C C . SER A 1 247 ? 1.528 -19.811 6.132 1.00 97.94 247 SER A C 1
ATOM 1967 O O . SER A 1 247 ? 1.444 -20.389 5.048 1.00 97.94 247 SER A O 1
ATOM 1969 N N . LEU A 1 248 ? 1.094 -18.558 6.290 1.00 97.25 248 LEU A N 1
ATOM 1970 C CA . LEU A 1 248 ? 0.566 -17.748 5.191 1.00 97.25 248 LEU A CA 1
ATOM 1971 C C . LEU A 1 248 ? 1.638 -17.432 4.143 1.00 97.25 248 LEU A C 1
ATOM 1973 O O . LEU A 1 248 ? 1.390 -17.651 2.960 1.00 97.25 248 LEU A O 1
ATOM 1977 N N . ASP A 1 249 ? 2.823 -16.987 4.570 1.00 95.94 249 ASP A N 1
ATOM 1978 C CA . ASP A 1 249 ? 3.942 -16.702 3.661 1.00 95.94 249 ASP A CA 1
ATOM 1979 C C . ASP A 1 249 ? 4.373 -17.961 2.893 1.00 95.94 249 ASP A C 1
ATOM 1981 O O . ASP A 1 249 ? 4.475 -17.937 1.668 1.00 95.94 249 ASP A O 1
ATOM 1985 N N . LYS A 1 250 ? 4.521 -19.099 3.589 1.00 96.06 250 LYS A N 1
ATOM 1986 C CA . LYS A 1 250 ? 4.864 -20.381 2.958 1.00 96.06 250 LYS A CA 1
ATOM 1987 C C . LYS A 1 250 ? 3.838 -20.789 1.900 1.00 96.06 250 LYS A C 1
ATOM 1989 O O . LYS A 1 250 ? 4.222 -21.143 0.790 1.00 96.06 250 LYS A O 1
ATOM 1994 N N . ARG A 1 251 ? 2.540 -20.712 2.215 1.00 95.88 251 ARG A N 1
ATOM 1995 C CA . ARG A 1 251 ? 1.471 -21.047 1.259 1.00 95.88 251 ARG A CA 1
ATOM 1996 C C . ARG A 1 251 ? 1.448 -20.111 0.056 1.00 95.88 251 ARG A C 1
ATOM 1998 O O . ARG A 1 251 ? 1.210 -20.580 -1.051 1.00 95.88 251 ARG A O 1
ATOM 2005 N N . ALA A 1 252 ? 1.703 -18.818 0.257 1.00 94.56 252 ALA A N 1
ATOM 2006 C CA . ALA A 1 252 ? 1.772 -17.865 -0.844 1.00 94.56 252 ALA A CA 1
ATOM 2007 C C . ALA A 1 252 ? 2.933 -18.193 -1.793 1.00 94.56 252 ALA A C 1
ATOM 2009 O O . ALA A 1 252 ? 2.713 -18.304 -2.996 1.00 94.56 252 ALA A O 1
ATOM 2010 N N . ARG A 1 253 ? 4.131 -18.462 -1.260 1.00 93.69 253 ARG A N 1
ATOM 2011 C CA . ARG A 1 253 ? 5.303 -18.881 -2.054 1.00 93.69 253 ARG A CA 1
ATOM 2012 C C . ARG A 1 253 ? 5.049 -20.170 -2.836 1.00 93.69 253 ARG A C 1
ATOM 2014 O O . ARG A 1 253 ? 5.389 -20.257 -4.006 1.00 93.69 253 ARG A O 1
ATOM 2021 N N . GLN A 1 254 ? 4.381 -21.139 -2.213 1.00 93.38 254 GLN A N 1
ATOM 2022 C CA . GLN A 1 254 ? 4.036 -22.425 -2.830 1.00 93.38 254 GLN A CA 1
ATOM 2023 C C . GLN A 1 254 ? 2.901 -22.343 -3.864 1.00 93.38 254 GLN A C 1
ATOM 2025 O O . GLN A 1 254 ? 2.596 -23.349 -4.501 1.00 93.38 254 GLN A O 1
ATOM 2030 N N . SER A 1 255 ? 2.265 -21.179 -4.046 1.00 90.56 255 SER A N 1
ATOM 2031 C CA . SER A 1 255 ? 1.214 -21.008 -5.059 1.00 90.56 255 SER A CA 1
ATOM 2032 C C . SER A 1 255 ? 1.739 -21.111 -6.492 1.00 90.56 255 SER A C 1
ATOM 2034 O O . SER A 1 255 ? 0.959 -21.362 -7.406 1.00 90.56 255 SER A O 1
ATOM 2036 N N . VAL A 1 256 ? 3.050 -20.962 -6.685 1.00 86.56 256 VAL A N 1
ATOM 2037 C CA . VAL A 1 256 ? 3.726 -21.134 -7.967 1.00 86.56 256 VAL A CA 1
ATOM 2038 C C . VAL A 1 256 ? 4.776 -22.230 -7.815 1.00 86.56 256 VAL A C 1
ATOM 2040 O O . VAL A 1 256 ? 5.661 -22.155 -6.968 1.00 86.56 256 VAL A O 1
ATOM 2043 N N . THR A 1 257 ? 4.674 -23.272 -8.636 1.00 69.06 257 THR A N 1
ATOM 2044 C CA . THR A 1 257 ? 5.638 -24.380 -8.675 1.00 69.06 257 THR A CA 1
ATOM 2045 C C . THR A 1 257 ? 6.974 -23.929 -9.261 1.00 69.06 257 THR A C 1
ATOM 2047 O O . THR A 1 257 ? 6.981 -23.347 -10.348 1.00 69.06 257 THR A O 1
ATOM 2050 N N . GLY A 1 258 ? 8.086 -24.279 -8.608 1.00 62.97 258 GLY A N 1
ATOM 2051 C CA . GLY A 1 258 ? 9.443 -24.026 -9.115 1.00 62.97 258 GLY A CA 1
ATOM 2052 C C . GLY A 1 258 ? 10.075 -22.702 -8.673 1.00 62.97 258 GLY A C 1
ATOM 2053 O O . GLY A 1 258 ? 11.059 -22.291 -9.285 1.00 62.97 258 GLY A O 1
ATOM 2054 N N . LEU A 1 259 ? 9.510 -22.055 -7.644 1.00 60.31 259 LEU A N 1
ATOM 2055 C CA . LEU A 1 259 ? 10.149 -20.974 -6.883 1.00 60.31 259 LEU A CA 1
ATOM 2056 C C . LEU A 1 259 ? 10.990 -21.499 -5.721 1.00 60.31 259 LEU A C 1
ATOM 2058 O O . LEU A 1 259 ? 10.574 -22.511 -5.108 1.00 60.31 259 LEU A O 1
#

Nearest PDB structures (foldseek):
  8d9p-assembly1_A  TM=1.991E-01  e=2.347E-02  synthetic construct
  7v9m-assembly1_R  TM=2.157E-01  e=1.158E+00  Homo sapiens
  8pkm-assembly1_R  TM=2.541E-01  e=1.814E+00  Homo sapiens
  9ima-assembly1_A  TM=2.229E-01  e=2.074E+00  Homo sapiens

Radius of gyration: 18.31 Å; Cα contacts (8 Å, |Δi|>4): 329; chains: 1; bounding box: 42×46×45 Å

pLDDT: mean 89.23, std 9.83, range [50.84, 98.38]

Solvent-accessible surface area (backbone atoms only — not comparable to full-atom values): 13506 Å² total; per-residue (Å²): 113,44,69,58,55,47,52,41,50,51,46,32,49,47,38,41,25,54,43,40,32,51,39,56,47,50,46,70,72,46,96,76,55,72,70,61,54,50,51,29,44,25,32,51,23,30,52,33,45,35,23,37,60,32,40,52,54,46,53,64,61,45,58,90,25,57,83,62,91,35,56,64,64,65,53,48,55,51,50,52,49,41,52,50,31,48,50,46,17,47,51,41,42,52,50,47,21,64,74,70,75,44,95,71,55,83,87,70,35,39,87,47,74,45,49,55,48,38,46,51,56,42,31,76,62,35,49,44,59,26,7,40,56,54,48,79,46,92,68,48,67,68,53,71,69,55,68,92,46,49,63,47,51,24,30,50,44,46,49,56,53,46,55,46,26,56,24,56,54,38,36,68,39,60,83,52,77,71,42,26,56,50,10,53,49,23,42,53,50,38,55,63,49,61,79,58,54,57,55,21,56,56,51,39,50,77,63,34,87,48,72,66,52,39,52,52,38,47,49,50,35,50,53,50,43,47,38,44,42,54,22,52,28,56,45,61,69,48,58,57,54,71,69,56,51,51,51,41,48,52,53,19,59,63,65,35,88,90,116

Foldseek 3Di:
DLVVLLVQLLLLLVLLLVLLLVLLCLLVVDDDDLVLVLLLLLQQLLQLVQLQVLLVLQLVQCVVCDVNLDDPVNSVVSVLSNVLSVLLSCLSLVLSCVSVVHRDDSVSGDHDPLNVVLLVLLCVLQVQLSCNRGVPDRHHPVSVSDPPSLLSNLLVLQNVLSVLSNLVSLLPFDCDDSSVSSNVSSVVSNVSSVVSNCVSSVSSSVVDDDPVSSVVSSVSNLVSSLSVSVVSCVSSVNSDDPVSSVVSSVVSNVSRPPD

Mean predicted aligned error: 4.79 Å